Protein AF-0000000067796751 (afdb_homodimer)

Organism: Yarrowia lipolytica (strain CLIB 122 / E 150) (NCBI:txid284591)

Sequence (294 aa):
MGTHPEVADWLEKYPEPKGTAPLASKEQVRQWLLLDDNKTQILDLRKHDFQGGNIRGALCAHYTGVYSSVEDIWRLLKGAGKTRIVVHCWSSRKRAVKTAGWFYDSLVAHNEKDIEVYVLEGGIKGWVDGGKQYTDLMVEFDPSGFSMGTHPEVADWLEKYPEPKGTAPLASKEQVRQWLLLDDNKTQILDLRKHDFQGGNIRGALCAHYTGVYSSVEDIWRLLKGAGKTRIVVHCWSSRKRAVKTAGWFYDSLVAHNEKDIEVYVLEGGIKGWVDGGKQYTDLMVEFDPSGFS

Secondary structure (DSSP, 8-state):
----HHHHHHHHHSPPPSS-PPEE-HHHHHHHHHH--S-EEEEE--STT--S-EETT-B-B-GGGTGGGHHHHHHHHHHTT--EEEEE-SS-SSHHHHHHHHHHHHHHHTT--S-EEEEETTHHHHHHHT-HHHHTTEES--GGGG-/----HHHHHHHHHSPPPSS-PPEE-HHHHHHHHHH-SS-EEEEE--STT--S-EETT-B-B-GGGTGGGHHHHHHHHHHTT--EEEEE-SS-SSHHHHHHHHHHHHHHHTT--S-EEEEETTHHHHHHHT-HHHHTTEES--GGGG-

InterPro domains:
  IPR001763 Rhodanese-like domain [PF00581] (34-128)
  IPR001763 Rhodanese-like domain [PS50206] (36-136)
  IPR001763 Rhodanese-like domain [SM00450] (26-133)
  IPR036873 Rhodanese-like domain superfamily [G3DSA:3.40.250.10] (20-146)
  IPR036873 Rhodanese-like domain superfamily [SSF52821] (12-134)

Solvent-accessible surface area (backbone atoms only — not comparable to full-atom values): 15568 Å² total; per-residue (Å²): 132,79,76,54,67,70,54,54,53,50,62,66,71,47,82,80,46,90,44,79,41,50,73,32,49,58,68,56,51,48,52,58,60,70,64,69,73,63,31,68,39,40,36,32,29,43,59,97,73,62,50,36,48,46,55,62,74,38,43,43,39,26,59,90,58,38,78,90,27,40,66,60,49,55,50,41,40,44,46,38,56,29,36,35,38,36,24,21,25,59,53,30,74,53,70,15,44,47,50,24,3,44,44,40,40,52,31,57,76,66,72,47,79,72,55,45,50,23,23,33,46,41,11,50,55,40,37,50,70,65,35,65,88,42,47,71,49,34,42,74,66,35,73,75,50,75,106,132,78,77,53,67,71,54,53,54,50,62,66,72,45,81,79,45,87,44,80,40,50,75,32,50,59,68,55,52,50,52,58,60,70,64,67,74,66,32,69,39,40,37,32,30,42,59,96,73,61,49,35,48,45,56,61,75,37,43,40,38,26,58,90,58,39,76,90,27,41,67,57,48,54,50,41,39,43,46,37,57,30,35,34,37,36,24,20,25,59,54,30,75,52,70,15,44,46,52,24,2,44,45,41,39,50,31,58,76,66,70,47,80,72,53,46,48,23,22,32,48,42,10,52,54,41,37,50,72,66,35,64,88,41,46,72,48,33,42,74,67,35,73,76,50,74,106

pLDDT: mean 93.96, std 7.18, range [40.44, 98.81]

Nearest PDB structures (foldseek):
  2j6p-assembly1_B  TM=8.511E-01  e=3.752E-07  Leishmania major
  3f4a-assembly1_B  TM=7.962E-01  e=2.532E-07  Saccharomyces cerevisiae
  3fs5-assembly1_A  TM=8.008E-01  e=7.225E-07  Saccharomyces cerevisiae
  6fx7-assembly1_A  TM=4.321E-01  e=4.934E-01  Archaeoglobus fulgidus DSM 4304
  4etk-assembly3_B  TM=4.136E-01  e=1.319E+00  synthetic construct

Structure (mmCIF, N/CA/C/O backbone):
data_AF-0000000067796751-model_v1
#
loop_
_entity.id
_entity.type
_entity.pdbx_description
1 polymer YALI0A17237p
#
loop_
_atom_site.group_PDB
_atom_site.id
_atom_site.type_symbol
_atom_site.label_atom_id
_atom_site.label_alt_id
_atom_site.label_comp_id
_atom_site.label_asym_id
_atom_site.label_entity_id
_atom_site.label_seq_id
_atom_site.pdbx_PDB_ins_code
_atom_site.Cartn_x
_atom_site.Cartn_y
_atom_site.Cartn_z
_atom_site.occupancy
_atom_site.B_iso_or_equiv
_atom_site.auth_seq_id
_atom_site.auth_comp_id
_atom_site.auth_asym_id
_atom_site.auth_atom_id
_atom_site.pdbx_PDB_model_num
ATOM 1 N N . MET A 1 1 ? -4.543 -24.5 10.719 1 40.44 1 MET A N 1
ATOM 2 C CA . MET A 1 1 ? -4.168 -23.391 11.578 1 40.44 1 MET A CA 1
ATOM 3 C C . MET A 1 1 ? -5.203 -22.266 11.5 1 40.44 1 MET A C 1
ATOM 5 O O . MET A 1 1 ? -5.699 -21.953 10.414 1 40.44 1 MET A O 1
ATOM 9 N N . GLY A 1 2 ? -5.883 -21.922 12.523 1 53.16 2 GLY A N 1
ATOM 10 C CA . GLY A 1 2 ? -7.094 -21.125 12.602 1 53.16 2 GLY A CA 1
ATOM 11 C C . GLY A 1 2 ? -6.902 -19.703 12.133 1 53.16 2 GLY A C 1
ATOM 12 O O . GLY A 1 2 ? -5.77 -19.219 12.039 1 53.16 2 GLY A O 1
ATOM 13 N N . THR A 1 3 ? -7.859 -19.141 11.5 1 69.94 3 THR A N 1
ATOM 14 C CA . THR A 1 3 ? -7.891 -17.75 11.062 1 69.94 3 THR A CA 1
ATOM 15 C C . THR A 1 3 ? -7.594 -16.812 12.227 1 69.94 3 THR A C 1
ATOM 17 O O . THR A 1 3 ? -8.195 -16.922 13.297 1 69.94 3 THR A O 1
ATOM 20 N N . HIS A 1 4 ? -6.441 -16.047 12.164 1 78.44 4 HIS A N 1
ATOM 21 C CA . HIS A 1 4 ? -6.137 -15.016 13.141 1 78.44 4 HIS A CA 1
ATOM 22 C C . HIS A 1 4 ? -7.379 -14.203 13.492 1 78.44 4 HIS A C 1
ATOM 24 O O . HIS A 1 4 ? -8.172 -13.867 12.617 1 78.44 4 HIS A O 1
ATOM 30 N N . PRO A 1 5 ? -7.625 -14.023 14.758 1 80.12 5 PRO A N 1
ATOM 31 C CA . PRO A 1 5 ? -8.852 -13.336 15.18 1 80.12 5 PRO A CA 1
ATOM 32 C C . PRO A 1 5 ? -9.086 -12.031 14.422 1 80.12 5 PRO A C 1
ATOM 34 O O . PRO A 1 5 ? -10.219 -11.719 14.055 1 80.12 5 PRO A O 1
ATOM 37 N N . GLU A 1 6 ? -8.055 -11.289 14.219 1 83.44 6 GLU A N 1
ATOM 38 C CA . GLU A 1 6 ? -8.195 -10.031 13.484 1 83.44 6 GLU A CA 1
ATOM 39 C C . GLU A 1 6 ? -8.727 -10.273 12.07 1 83.44 6 GLU A C 1
ATOM 41 O O . GLU A 1 6 ? -9.484 -9.461 11.539 1 83.44 6 GLU A O 1
ATOM 46 N N . VAL A 1 7 ? -8.344 -11.359 11.516 1 87.19 7 VAL A N 1
ATOM 47 C CA . VAL A 1 7 ? -8.766 -11.672 10.156 1 87.19 7 VAL A CA 1
ATOM 48 C C . VAL A 1 7 ? -10.25 -12.055 10.148 1 87.19 7 VAL A C 1
ATOM 50 O O . VAL A 1 7 ? -11 -11.633 9.273 1 87.19 7 VAL A O 1
ATOM 53 N N . ALA A 1 8 ? -10.672 -12.852 11.141 1 88.75 8 ALA A N 1
ATOM 54 C CA . ALA A 1 8 ? -12.078 -13.242 11.25 1 88.75 8 ALA A CA 1
ATOM 55 C C . ALA A 1 8 ? -12.977 -12.016 11.391 1 88.75 8 ALA A C 1
ATOM 57 O O . ALA A 1 8 ? -14.016 -11.922 10.734 1 88.75 8 ALA A O 1
ATOM 58 N N . ASP A 1 9 ? -12.578 -11.086 12.25 1 88.88 9 ASP A N 1
ATOM 59 C CA . ASP A 1 9 ? -13.328 -9.852 12.445 1 88.88 9 ASP A CA 1
ATOM 60 C C . ASP A 1 9 ? -13.414 -9.047 11.148 1 88.88 9 ASP A C 1
ATOM 62 O O . ASP A 1 9 ? -14.469 -8.5 10.812 1 88.88 9 ASP A O 1
ATOM 66 N N . TRP A 1 10 ? -12.352 -9 10.43 1 90.56 10 TRP A N 1
ATOM 67 C CA . TRP A 1 10 ? -12.281 -8.273 9.172 1 90.56 10 TRP A CA 1
ATOM 68 C C . TRP A 1 10 ? -13.18 -8.914 8.117 1 90.56 10 TRP A C 1
ATOM 70 O O . TRP A 1 10 ? -13.891 -8.211 7.391 1 90.56 10 TRP A O 1
ATOM 80 N N . LEU A 1 11 ? -13.156 -10.219 8.031 1 91.12 11 LEU A N 1
ATOM 81 C CA . LEU A 1 11 ? -13.977 -10.953 7.078 1 91.12 11 LEU A CA 1
ATOM 82 C C . LEU A 1 11 ? -15.461 -10.688 7.32 1 91.12 11 LEU A C 1
ATOM 84 O O . LEU A 1 11 ? -16.25 -10.625 6.375 1 91.12 11 LEU A O 1
ATOM 88 N N . GLU A 1 12 ? -15.797 -10.461 8.562 1 91.94 12 GLU A N 1
ATOM 89 C CA . GLU A 1 12 ? -17.188 -10.227 8.93 1 91.94 12 GLU A CA 1
ATOM 90 C C . GLU A 1 12 ? -17.562 -8.758 8.758 1 91.94 12 GLU A C 1
ATOM 92 O O . GLU A 1 12 ? -18.703 -8.438 8.414 1 91.94 12 GLU A O 1
ATOM 97 N N . LYS A 1 13 ? -16.641 -7.898 8.969 1 91.44 13 LYS A N 1
ATOM 98 C CA . LYS A 1 13 ? -16.875 -6.461 8.953 1 91.44 13 LYS A CA 1
ATOM 99 C C . LYS A 1 13 ? -17.266 -5.98 7.555 1 91.44 13 LYS A C 1
ATOM 101 O O . LYS A 1 13 ? -18.109 -5.105 7.402 1 91.44 13 LYS A O 1
ATOM 106 N N . TYR A 1 14 ? -16.656 -6.535 6.539 1 94.88 14 TYR A N 1
ATOM 107 C CA . TYR A 1 14 ? -16.828 -6.023 5.188 1 94.88 14 TYR A CA 1
ATOM 108 C C . TYR A 1 14 ? -17.688 -6.973 4.355 1 94.88 14 TYR A C 1
ATOM 110 O O . TYR A 1 14 ? -17.656 -8.188 4.559 1 94.88 14 TYR A O 1
ATOM 118 N N . PRO A 1 15 ? -18.406 -6.453 3.434 1 95.94 15 PRO A N 1
ATOM 119 C CA . PRO A 1 15 ? -19.328 -7.277 2.643 1 95.94 15 PRO A CA 1
ATOM 120 C C . PRO A 1 15 ? -18.594 -8.25 1.721 1 95.94 15 PRO A C 1
ATOM 122 O O . PRO A 1 15 ? -17.484 -7.977 1.278 1 95.94 15 PRO A O 1
ATOM 125 N N . GLU A 1 16 ? -19.266 -9.336 1.433 1 96.81 16 GLU A N 1
ATOM 126 C CA . GLU A 1 16 ? -18.75 -10.273 0.44 1 96.81 16 GLU A CA 1
ATOM 127 C C . GLU A 1 16 ? -18.844 -9.695 -0.969 1 96.81 16 GLU A C 1
ATOM 129 O O . GLU A 1 16 ? -19.844 -9.055 -1.312 1 96.81 16 GLU A O 1
ATOM 134 N N . PRO A 1 17 ? -17.781 -9.891 -1.725 1 98.06 17 PRO A N 1
ATOM 135 C CA . PRO A 1 17 ? -17.891 -9.453 -3.117 1 98.06 17 PRO A CA 1
ATOM 136 C C . PRO A 1 17 ? -18.938 -10.242 -3.902 1 98.06 17 PRO A C 1
ATOM 138 O O . PRO A 1 17 ? -19.281 -11.359 -3.514 1 98.06 17 PRO A O 1
ATOM 141 N N . LYS A 1 18 ? -19.422 -9.547 -4.93 1 97.38 18 LYS A N 1
ATOM 142 C CA . LYS A 1 18 ? -20.391 -10.18 -5.805 1 97.38 18 LYS A CA 1
ATOM 143 C C . LYS A 1 18 ? -19.719 -11.133 -6.789 1 97.38 18 LYS A C 1
ATOM 145 O O . LYS A 1 18 ? -20.25 -12.211 -7.078 1 97.38 18 LYS A O 1
ATOM 150 N N . GLY A 1 19 ? -18.578 -10.695 -7.258 1 96.69 19 GLY A N 1
ATOM 151 C CA . GLY A 1 19 ? -17.859 -11.477 -8.25 1 96.69 19 GLY A CA 1
ATOM 152 C C . GLY A 1 19 ? -16.609 -12.133 -7.691 1 96.69 19 GLY A C 1
ATOM 153 O O . GLY A 1 19 ? -16.266 -11.93 -6.527 1 96.69 19 GLY A O 1
ATOM 154 N N . THR A 1 20 ? -16.047 -13.023 -8.578 1 96.31 20 THR A N 1
ATOM 155 C CA . THR A 1 20 ? -14.828 -13.727 -8.234 1 96.31 20 THR A CA 1
ATOM 156 C C . THR A 1 20 ? -13.734 -13.453 -9.266 1 96.31 20 THR A C 1
ATOM 158 O O . THR A 1 20 ? -14 -13.461 -10.469 1 96.31 20 THR A O 1
ATOM 161 N N . ALA A 1 21 ? -12.586 -13.141 -8.719 1 98 21 ALA A N 1
ATOM 162 C CA . ALA A 1 21 ? -11.438 -12.984 -9.609 1 98 21 ALA A CA 1
ATOM 163 C C . ALA A 1 21 ? -10.812 -14.336 -9.938 1 98 21 ALA A C 1
ATOM 165 O O . ALA A 1 21 ? -10.828 -15.258 -9.117 1 98 21 ALA A O 1
ATOM 166 N N . PRO A 1 22 ? -10.32 -14.492 -11.102 1 98.12 22 PRO A N 1
ATOM 167 C CA . PRO A 1 22 ? -9.664 -15.75 -11.453 1 98.12 22 PRO A CA 1
ATOM 168 C C . PRO A 1 22 ? -8.375 -15.984 -10.68 1 98.12 22 PRO A C 1
ATOM 170 O O . PRO A 1 22 ? -7.766 -15.031 -10.188 1 98.12 22 PRO A O 1
ATOM 173 N N . LEU A 1 23 ? -8.016 -17.25 -10.617 1 98.38 23 LEU A N 1
ATOM 174 C CA . LEU A 1 23 ? -6.73 -17.625 -10.047 1 98.38 23 LEU A CA 1
ATOM 175 C C . LEU A 1 23 ? -5.621 -17.531 -11.086 1 98.38 23 LEU A C 1
ATOM 177 O O . LEU A 1 23 ? -5.836 -17.828 -12.266 1 98.38 23 LEU A O 1
ATOM 181 N N . ALA A 1 24 ? -4.523 -17.047 -10.68 1 98.62 24 ALA A N 1
ATOM 182 C CA . ALA A 1 24 ? -3.293 -17.141 -11.453 1 98.62 24 ALA A CA 1
ATOM 183 C C . ALA A 1 24 ? -2.287 -18.062 -10.773 1 98.62 24 ALA A C 1
ATOM 185 O O . ALA A 1 24 ? -2.033 -17.938 -9.578 1 98.62 24 ALA A O 1
ATOM 186 N N . SER A 1 25 ? -1.738 -19 -11.531 1 98.56 25 SER A N 1
ATOM 187 C CA . SER A 1 25 ? -0.699 -19.875 -10.992 1 98.56 25 SER A CA 1
ATOM 188 C C . SER A 1 25 ? 0.604 -19.109 -10.773 1 98.56 25 SER A C 1
ATOM 190 O O . SER A 1 25 ? 0.81 -18.047 -11.352 1 98.56 25 SER A O 1
ATOM 192 N N . LYS A 1 26 ? 1.425 -19.703 -9.883 1 98.5 26 LYS A N 1
ATOM 193 C CA . LYS A 1 26 ? 2.729 -19.078 -9.68 1 98.5 26 LYS A CA 1
ATOM 194 C C . LYS A 1 26 ? 3.537 -19.062 -10.969 1 98.5 26 LYS A C 1
ATOM 196 O O . LYS A 1 26 ? 4.32 -18.125 -11.195 1 98.5 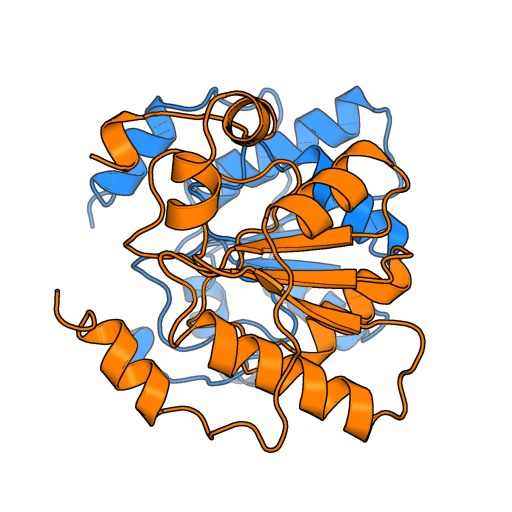26 LYS A O 1
ATOM 201 N N . GLU A 1 27 ? 3.318 -20.031 -11.883 1 98.5 27 GLU A N 1
ATOM 202 C CA . GLU A 1 27 ? 4 -20.062 -13.172 1 98.5 27 GLU A CA 1
ATOM 203 C C . GLU A 1 27 ? 3.568 -18.891 -14.047 1 98.5 27 GLU A C 1
ATOM 205 O O . GLU A 1 27 ? 4.406 -18.219 -14.656 1 98.5 27 GLU A O 1
ATOM 210 N N . GLN A 1 28 ? 2.33 -18.641 -14.062 1 98.25 28 GLN A N 1
ATOM 211 C CA . GLN A 1 28 ? 1.799 -17.531 -14.836 1 98.25 28 GLN A CA 1
ATOM 212 C C . GLN A 1 28 ? 2.326 -16.188 -14.32 1 98.25 28 GLN A C 1
ATOM 214 O O . GLN A 1 28 ? 2.799 -15.359 -15.094 1 98.25 28 GLN A O 1
ATOM 219 N N . VAL A 1 29 ? 2.271 -16 -13.016 1 98.44 29 VAL A N 1
ATOM 220 C CA . VAL A 1 29 ? 2.711 -14.75 -12.414 1 98.44 29 VAL A CA 1
ATOM 221 C C . VAL A 1 29 ? 4.211 -14.57 -12.641 1 98.44 29 VAL A C 1
ATOM 223 O O . VAL A 1 29 ? 4.664 -13.461 -12.953 1 98.44 29 VAL A O 1
ATOM 226 N N . ARG A 1 30 ? 4.965 -15.664 -12.531 1 98.19 30 ARG A N 1
ATOM 227 C CA . ARG A 1 30 ? 6.402 -15.594 -12.781 1 98.19 30 ARG A CA 1
ATOM 228 C C . ARG A 1 30 ? 6.691 -15.133 -14.203 1 98.19 30 ARG A C 1
ATOM 230 O O . ARG A 1 30 ? 7.574 -14.305 -14.422 1 98.19 30 ARG A O 1
ATOM 237 N N . GLN A 1 31 ? 6.008 -15.633 -15.141 1 97.81 31 GLN A N 1
ATOM 238 C CA . GLN A 1 31 ? 6.176 -15.234 -16.531 1 97.81 31 GLN A CA 1
ATOM 239 C C . GLN A 1 31 ? 5.891 -13.75 -16.719 1 97.81 31 GLN A C 1
ATOM 241 O O . GLN A 1 31 ? 6.617 -13.055 -17.422 1 97.81 31 GLN A O 1
ATOM 246 N N . TRP A 1 32 ? 4.82 -13.297 -16.094 1 97.56 32 TRP A N 1
ATOM 247 C CA . TRP A 1 32 ? 4.48 -11.883 -16.172 1 97.56 32 TRP A CA 1
ATOM 248 C C . TRP A 1 32 ? 5.594 -11.016 -15.609 1 97.56 32 TRP A C 1
ATOM 250 O O . TRP A 1 32 ? 5.918 -9.961 -16.172 1 97.56 32 TRP A O 1
ATOM 260 N N . LEU A 1 33 ? 6.195 -11.422 -14.508 1 96.31 33 LEU A N 1
ATOM 261 C CA . LEU A 1 33 ? 7.234 -10.648 -13.844 1 96.31 33 LEU A CA 1
ATOM 262 C C . LEU A 1 33 ? 8.516 -10.633 -14.672 1 96.31 33 LEU A C 1
ATOM 264 O O . LEU A 1 33 ? 9.234 -9.625 -14.695 1 96.31 33 LEU A O 1
ATOM 268 N N . LEU A 1 34 ? 8.781 -11.695 -15.352 1 96.25 34 LEU A N 1
ATOM 269 C CA . LEU A 1 34 ? 10.008 -11.82 -16.141 1 96.25 34 LEU A CA 1
ATOM 270 C C . LEU A 1 34 ? 9.93 -10.977 -17.406 1 96.25 34 LEU A C 1
ATOM 272 O O . LEU A 1 34 ? 10.961 -10.578 -17.953 1 96.25 34 LEU A O 1
ATOM 276 N N . LEU A 1 35 ? 8.711 -10.711 -17.891 1 93.56 35 LEU A N 1
ATOM 277 C CA . LEU A 1 35 ? 8.547 -9.836 -19.047 1 93.56 35 LEU A CA 1
ATOM 278 C C . LEU A 1 35 ? 9.07 -8.43 -18.75 1 93.56 35 LEU A C 1
ATOM 280 O O . LEU A 1 35 ? 9.477 -7.707 -19.656 1 93.56 35 LEU A O 1
ATOM 284 N N . ASP A 1 36 ? 9.062 -7.98 -17.484 1 86.94 36 ASP A N 1
ATOM 285 C CA . ASP A 1 36 ? 9.562 -6.695 -17 1 86.94 36 ASP A CA 1
ATOM 286 C C . ASP A 1 36 ? 8.984 -5.539 -17.812 1 86.94 36 ASP A C 1
ATOM 288 O O . ASP A 1 36 ? 9.719 -4.648 -18.234 1 86.94 36 ASP A O 1
ATOM 292 N N . ASP A 1 37 ? 7.668 -5.641 -18.156 1 90.56 37 ASP A N 1
ATOM 293 C CA . ASP A 1 37 ? 7.012 -4.633 -18.984 1 90.56 37 ASP A CA 1
ATOM 294 C C . ASP A 1 37 ? 6.219 -3.65 -18.125 1 90.56 37 ASP A C 1
ATOM 296 O O . ASP A 1 37 ? 5.457 -2.836 -18.656 1 90.56 37 ASP A O 1
ATOM 300 N N . ASN A 1 38 ? 6.32 -3.742 -16.797 1 90.69 38 ASN A N 1
ATOM 301 C CA . ASN A 1 38 ? 5.703 -2.857 -15.812 1 90.69 38 ASN A CA 1
ATOM 302 C C . ASN A 1 38 ? 4.18 -2.916 -15.883 1 90.69 38 ASN A C 1
ATOM 304 O O . ASN A 1 38 ? 3.5 -1.931 -15.586 1 90.69 38 ASN A O 1
ATOM 308 N N . LYS A 1 39 ? 3.58 -4.031 -16.297 1 96.38 39 LYS A N 1
ATOM 309 C CA . LYS A 1 39 ? 2.135 -4.137 -16.469 1 96.38 39 LYS A CA 1
ATOM 310 C C . LYS A 1 39 ? 1.482 -4.859 -15.29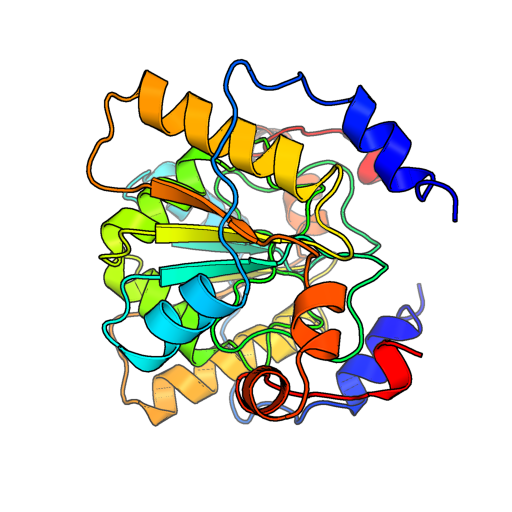7 1 96.38 39 LYS A C 1
ATOM 312 O O . LYS A 1 39 ? 0.266 -4.781 -15.117 1 96.38 39 LYS A O 1
ATOM 317 N N . THR A 1 40 ? 2.338 -5.543 -14.508 1 97.38 40 THR A N 1
ATOM 318 C CA . THR A 1 40 ? 1.803 -6.355 -13.422 1 97.38 40 THR A CA 1
ATOM 319 C C . THR A 1 40 ? 2.133 -5.734 -12.07 1 97.38 40 THR A C 1
ATOM 321 O O . THR A 1 40 ? 3.287 -5.391 -11.805 1 97.38 40 THR A O 1
ATOM 324 N N . GLN A 1 41 ? 1.146 -5.547 -11.273 1 96.81 41 GLN A N 1
ATOM 325 C CA . GLN A 1 41 ? 1.341 -5.121 -9.891 1 96.81 41 GLN A CA 1
ATOM 326 C C . GLN A 1 41 ? 0.947 -6.227 -8.914 1 96.81 41 GLN A C 1
ATOM 328 O O . GLN A 1 41 ? -0.188 -6.707 -8.938 1 96.81 41 GLN A O 1
ATOM 333 N N . ILE A 1 42 ? 1.908 -6.625 -8.141 1 97.25 42 ILE A N 1
ATOM 334 C CA . ILE A 1 42 ? 1.632 -7.543 -7.043 1 97.25 42 ILE A CA 1
ATOM 335 C C . ILE A 1 42 ? 1.133 -6.762 -5.828 1 97.25 42 ILE A C 1
ATOM 337 O O . ILE A 1 42 ? 1.728 -5.754 -5.445 1 97.25 42 ILE A O 1
ATOM 341 N N . LEU A 1 43 ? -0.011 -7.152 -5.316 1 96.81 43 LEU A N 1
ATOM 342 C CA . LEU A 1 43 ? -0.553 -6.609 -4.074 1 96.81 43 LEU A CA 1
ATOM 343 C C . LEU A 1 43 ? -0.444 -7.625 -2.943 1 96.81 43 LEU A C 1
ATOM 345 O O . LEU A 1 43 ? -1.111 -8.664 -2.967 1 96.81 43 LEU A O 1
ATOM 349 N N . ASP A 1 44 ? 0.431 -7.355 -1.989 1 96.56 44 ASP A N 1
ATOM 350 C CA . ASP A 1 44 ? 0.671 -8.188 -0.814 1 96.56 44 ASP A CA 1
ATOM 351 C C . ASP A 1 44 ? -0.182 -7.73 0.366 1 96.56 44 ASP A C 1
ATOM 353 O O . ASP A 1 44 ? 0.065 -6.672 0.944 1 96.56 44 ASP A O 1
ATOM 357 N N . LEU A 1 45 ? -1.111 -8.586 0.794 1 95.88 45 LEU A N 1
ATOM 358 C CA . LEU A 1 45 ? -2.119 -8.188 1.769 1 95.88 45 LEU A CA 1
ATOM 359 C C . LEU A 1 45 ? -1.698 -8.578 3.18 1 95.88 45 LEU A C 1
ATOM 361 O O . LEU A 1 45 ? -2.443 -8.367 4.137 1 95.88 45 LEU A O 1
ATOM 365 N N . ARG A 1 46 ? -0.555 -9.164 3.342 1 93 46 ARG A N 1
ATOM 366 C CA . ARG A 1 46 ? -0.124 -9.633 4.656 1 93 46 ARG A CA 1
ATOM 367 C C . ARG A 1 46 ? 0.061 -8.469 5.621 1 93 46 ARG A C 1
ATOM 369 O O . ARG A 1 46 ? 0.402 -7.359 5.207 1 93 46 ARG A O 1
ATOM 376 N N . LYS A 1 47 ? -0.219 -8.742 6.848 1 91.19 47 LYS A N 1
ATOM 377 C CA . LYS A 1 47 ? -0.049 -7.785 7.941 1 91.19 47 LYS A CA 1
ATOM 378 C C . LYS A 1 47 ? 0.762 -8.391 9.078 1 91.19 47 LYS A C 1
ATOM 380 O O . LYS A 1 47 ? 1.994 -8.352 9.062 1 91.19 47 LYS A O 1
ATOM 385 N N . HIS A 1 48 ? 0.154 -9.117 10.016 1 86.38 48 HIS A N 1
ATOM 386 C CA . HIS A 1 48 ? 0.846 -9.789 11.109 1 86.38 48 HIS A CA 1
ATOM 387 C C . HIS A 1 48 ? 1.736 -10.914 10.594 1 86.38 48 HIS A C 1
ATOM 389 O O . HIS A 1 48 ? 2.732 -11.266 11.234 1 86.38 48 HIS A O 1
ATOM 395 N N . ASP A 1 49 ? 1.381 -11.398 9.469 1 89.31 49 ASP A N 1
ATOM 396 C CA . ASP A 1 49 ? 2.07 -12.547 8.883 1 89.31 49 ASP A CA 1
ATOM 397 C C . ASP A 1 49 ? 3.074 -12.094 7.82 1 89.31 49 ASP A C 1
ATOM 399 O O . ASP A 1 49 ? 3.629 -12.922 7.094 1 89.31 49 ASP A O 1
ATOM 403 N N . PHE A 1 50 ? 3.312 -10.812 7.797 1 90.06 50 PHE A N 1
ATOM 404 C CA . PHE A 1 50 ? 4.336 -10.336 6.875 1 90.06 50 PHE A CA 1
ATOM 405 C C . PHE A 1 50 ? 5.73 -10.617 7.426 1 90.06 50 PHE A C 1
ATOM 407 O O . PHE A 1 50 ? 6.188 -9.945 8.344 1 90.06 50 PHE A O 1
ATOM 414 N N . GLN A 1 51 ? 6.297 -11.641 6.965 1 88.44 51 GLN A N 1
ATOM 415 C CA . GLN A 1 51 ? 7.652 -12.07 7.285 1 88.44 51 GLN A CA 1
ATOM 416 C C . GLN A 1 51 ? 8.297 -12.797 6.109 1 88.44 51 GLN A C 1
ATOM 418 O O . GLN A 1 51 ? 7.594 -13.258 5.203 1 88.44 51 GLN A O 1
ATOM 423 N N . GLY A 1 52 ? 9.57 -12.797 6.059 1 92.94 52 GLY A N 1
ATOM 424 C CA . GLY A 1 52 ? 10.289 -13.617 5.102 1 92.94 52 GLY A CA 1
ATOM 425 C C . GLY A 1 52 ? 10.492 -12.945 3.762 1 92.94 52 GLY A C 1
ATOM 426 O O . GLY A 1 52 ? 11 -13.555 2.82 1 92.94 52 GLY A O 1
ATOM 427 N N . GLY A 1 53 ? 10.031 -11.734 3.66 1 93.69 53 GLY A N 1
ATOM 428 C CA . GLY A 1 53 ? 10.219 -11.016 2.412 1 93.69 53 GLY A CA 1
ATOM 429 C C . GLY A 1 53 ? 8.969 -10.953 1.559 1 93.69 53 GLY A C 1
ATOM 430 O O . GLY A 1 53 ? 7.895 -11.375 1.994 1 93.69 53 GLY A O 1
ATOM 431 N N . ASN A 1 54 ? 9.117 -10.289 0.392 1 94.62 54 ASN A N 1
ATOM 432 C CA . ASN A 1 54 ? 7.988 -10.133 -0.521 1 94.62 54 ASN A CA 1
ATOM 433 C C . ASN A 1 54 ? 8.414 -10.32 -1.975 1 94.62 54 ASN A C 1
ATOM 435 O O . ASN A 1 54 ? 9.609 -10.281 -2.287 1 94.62 54 ASN A O 1
ATOM 439 N N . ILE A 1 55 ? 7.426 -10.594 -2.82 1 96.38 55 ILE A N 1
ATOM 440 C CA . ILE A 1 55 ? 7.684 -10.695 -4.254 1 96.38 55 ILE A CA 1
ATOM 441 C C . ILE A 1 55 ? 8.141 -9.344 -4.793 1 96.38 55 ILE A C 1
ATOM 443 O O . ILE A 1 55 ? 7.582 -8.305 -4.426 1 96.38 55 ILE A O 1
ATOM 447 N N . ARG A 1 56 ? 9.133 -9.359 -5.633 1 93.31 56 ARG A N 1
ATOM 448 C CA . ARG A 1 56 ? 9.703 -8.125 -6.164 1 93.31 56 ARG A CA 1
ATOM 449 C C . ARG A 1 56 ? 8.625 -7.242 -6.785 1 93.31 56 ARG A C 1
ATOM 451 O O . ARG A 1 56 ? 7.781 -7.727 -7.539 1 93.31 56 ARG A O 1
ATOM 458 N N . GLY A 1 57 ? 8.656 -5.98 -6.352 1 90.06 57 GLY A N 1
ATOM 459 C CA . GLY A 1 57 ? 7.719 -5.02 -6.918 1 90.06 57 GLY A CA 1
ATOM 460 C C . GLY A 1 57 ? 6.387 -4.992 -6.195 1 90.06 57 GLY A C 1
ATOM 461 O O . GLY A 1 57 ? 5.508 -4.195 -6.535 1 90.06 57 GLY A O 1
ATOM 462 N N . ALA A 1 58 ? 6.242 -5.781 -5.188 1 93.81 58 ALA A N 1
ATOM 463 C CA . ALA A 1 58 ? 4.965 -5.859 -4.48 1 93.81 58 ALA A CA 1
ATOM 464 C C . ALA A 1 58 ? 4.68 -4.57 -3.723 1 93.81 58 ALA A C 1
ATOM 466 O O . ALA A 1 58 ? 5.582 -3.973 -3.133 1 93.81 58 ALA A O 1
ATOM 467 N N . LEU A 1 59 ? 3.479 -4.145 -3.867 1 91.62 59 LEU A N 1
ATOM 468 C CA . LEU A 1 59 ? 2.928 -3.137 -2.969 1 91.62 59 LEU A CA 1
ATOM 469 C C . LEU A 1 59 ? 2.316 -3.787 -1.731 1 91.62 59 LEU A C 1
ATOM 471 O O . LEU A 1 59 ? 1.349 -4.543 -1.837 1 91.62 59 LEU A O 1
ATOM 475 N N . CYS A 1 60 ? 2.877 -3.555 -0.614 1 87.62 60 CYS A N 1
ATOM 476 C CA . CYS A 1 60 ? 2.395 -4.168 0.619 1 87.62 60 CYS A CA 1
ATOM 477 C C . CYS A 1 60 ? 1.239 -3.367 1.21 1 87.62 60 CYS A C 1
ATOM 479 O O . CYS A 1 60 ? 1.446 -2.52 2.078 1 87.62 60 CYS A O 1
ATOM 481 N N . ALA A 1 61 ? 0.105 -3.598 0.706 1 87.94 61 ALA A N 1
ATOM 482 C CA . ALA A 1 61 ? -1.122 -3.008 1.233 1 87.94 61 ALA A CA 1
ATOM 483 C C . ALA A 1 61 ? -1.854 -3.986 2.146 1 87.94 61 ALA A C 1
ATOM 485 O O . ALA A 1 61 ? -2.434 -4.969 1.676 1 87.94 61 ALA A O 1
ATOM 486 N N . HIS A 1 62 ? -1.801 -3.68 3.41 1 86.19 62 HIS A N 1
ATOM 487 C CA . HIS A 1 62 ? -2.402 -4.684 4.281 1 86.19 62 HIS A CA 1
ATOM 488 C C . HIS A 1 62 ? -3.924 -4.672 4.168 1 86.19 62 HIS A C 1
ATOM 490 O O . HIS A 1 62 ? -4.516 -3.641 3.844 1 86.19 62 HIS A O 1
ATOM 496 N N . TYR A 1 63 ? -4.52 -5.773 4.52 1 89.75 63 TYR A N 1
ATOM 497 C CA . TYR A 1 63 ? -5.914 -6.07 4.215 1 89.75 63 TYR A CA 1
ATOM 498 C C . TYR A 1 63 ? -6.848 -5.133 4.977 1 89.75 63 TYR A C 1
ATOM 500 O O . TYR A 1 63 ? -7.934 -4.809 4.496 1 89.75 63 TYR A O 1
ATOM 508 N N . THR A 1 64 ? -6.516 -4.625 6.086 1 87.81 64 THR A N 1
ATOM 509 C CA . THR A 1 64 ? -7.434 -3.916 6.973 1 87.81 64 THR A CA 1
ATOM 510 C C . THR A 1 64 ? -7.867 -2.592 6.352 1 87.81 64 THR A C 1
ATOM 512 O O . THR A 1 64 ? -8.945 -2.08 6.656 1 87.81 64 THR A O 1
ATOM 515 N N . GLY A 1 65 ? -7.125 -2.08 5.43 1 86.25 65 GLY A N 1
ATOM 516 C CA . GLY A 1 65 ? -7.457 -0.772 4.887 1 86.25 65 GLY A CA 1
ATOM 517 C C . GLY A 1 65 ? -7.789 -0.805 3.406 1 86.25 65 GLY A C 1
ATOM 518 O O . GLY A 1 65 ? -7.996 0.24 2.789 1 86.25 65 GLY A O 1
ATOM 519 N N . VAL A 1 66 ? -7.965 -1.95 2.861 1 92.5 66 VAL A N 1
ATOM 520 C CA . VAL A 1 66 ? -7.984 -2.049 1.406 1 92.5 66 VAL A CA 1
ATOM 521 C C . VAL A 1 66 ? -9.406 -1.842 0.895 1 92.5 66 VAL A C 1
ATOM 523 O O . VAL A 1 66 ? -9.609 -1.314 -0.201 1 92.5 66 VAL A O 1
ATOM 526 N N . TYR A 1 67 ? -10.438 -2.207 1.684 1 93.62 67 TYR A N 1
ATOM 527 C CA . TYR A 1 67 ? -11.805 -2.207 1.174 1 93.62 67 TYR A CA 1
ATOM 528 C C . TYR A 1 67 ? -12.195 -0.821 0.674 1 93.62 67 TYR A C 1
ATOM 530 O O . TYR A 1 67 ? -12.664 -0.673 -0.456 1 93.62 67 TYR A O 1
ATOM 538 N N . SER A 1 68 ? -11.93 0.149 1.474 1 90.69 68 SER A N 1
ATOM 539 C CA . SER A 1 68 ? -12.344 1.507 1.137 1 90.69 68 SER A CA 1
ATOM 540 C C . SER A 1 68 ? -11.414 2.125 0.096 1 90.69 68 SER A C 1
ATOM 542 O O . SER A 1 68 ? -11.695 3.203 -0.434 1 90.69 68 SER A O 1
ATOM 544 N N . SER A 1 69 ? -10.352 1.447 -0.259 1 91.81 69 SER A N 1
ATOM 545 C CA . SER A 1 69 ? -9.344 2.033 -1.139 1 91.81 69 SER A CA 1
ATOM 546 C C . SER A 1 69 ? -9.289 1.302 -2.475 1 91.81 69 SER A C 1
ATOM 548 O O . SER A 1 69 ? -8.438 1.6 -3.314 1 91.81 69 SER A O 1
ATOM 550 N N . VAL A 1 70 ? -10.164 0.411 -2.699 1 95.62 70 VAL A N 1
ATOM 551 C CA . VAL A 1 70 ? -10.141 -0.443 -3.883 1 95.62 70 VAL A CA 1
ATOM 552 C C . VAL A 1 70 ? -10.148 0.418 -5.145 1 95.62 70 VAL A C 1
ATOM 554 O O . VAL A 1 70 ? -9.289 0.26 -6.016 1 95.62 70 VAL A O 1
ATOM 557 N N . GLU A 1 71 ? -11.055 1.334 -5.188 1 94.5 71 GLU A N 1
ATOM 558 C CA . GLU A 1 71 ? -11.188 2.18 -6.371 1 94.5 71 GLU A CA 1
ATOM 559 C C . GLU A 1 71 ? -9.961 3.066 -6.559 1 94.5 71 GLU A C 1
ATOM 561 O O . GLU A 1 71 ? -9.43 3.178 -7.664 1 94.5 71 GLU A O 1
ATOM 566 N N . ASP A 1 72 ? -9.523 3.619 -5.477 1 91.38 72 ASP A N 1
ATOM 567 C CA . ASP A 1 72 ? -8.344 4.469 -5.543 1 91.38 72 ASP A CA 1
ATOM 568 C C . ASP A 1 72 ? -7.125 3.678 -6.012 1 91.38 72 ASP A C 1
ATOM 570 O O . ASP A 1 72 ? -6.332 4.168 -6.82 1 91.38 72 ASP A O 1
ATOM 574 N N . ILE A 1 73 ? -7.035 2.482 -5.582 1 94.06 73 ILE A N 1
ATOM 575 C CA . ILE A 1 73 ? -5.863 1.663 -5.875 1 94.06 73 ILE A CA 1
ATOM 576 C C . ILE A 1 73 ? -5.852 1.293 -7.355 1 94.06 73 ILE A C 1
ATOM 578 O O . ILE A 1 73 ? -4.844 1.488 -8.047 1 94.06 73 ILE A O 1
ATOM 582 N N . TRP A 1 74 ? -6.973 0.794 -7.875 1 95.94 74 TRP A N 1
ATOM 583 C CA . TRP A 1 74 ? -6.898 0.364 -9.266 1 95.94 74 TRP A CA 1
ATOM 584 C C . TRP A 1 74 ? -6.82 1.564 -10.203 1 95.94 74 TRP A C 1
ATOM 586 O O . TRP A 1 74 ? -6.199 1.49 -11.266 1 95.94 74 TRP A O 1
ATOM 596 N N . ARG A 1 75 ? -7.328 2.734 -9.828 1 94.31 75 ARG A N 1
ATOM 597 C CA . ARG A 1 75 ? -7.156 3.938 -10.641 1 94.31 75 ARG A CA 1
ATOM 598 C C . ARG A 1 75 ? -5.699 4.379 -10.656 1 94.31 75 ARG A C 1
ATOM 600 O O . ARG A 1 75 ? -5.184 4.797 -11.703 1 94.31 75 ARG A O 1
ATOM 607 N N . LEU A 1 76 ? -5.117 4.301 -9.484 1 93.38 76 LEU A N 1
ATOM 608 C CA . LEU A 1 76 ? -3.695 4.609 -9.383 1 93.38 76 LEU A CA 1
ATOM 609 C C . LEU A 1 76 ? -2.877 3.689 -10.281 1 93.38 76 LEU A C 1
ATOM 611 O O . LEU A 1 76 ? -2.023 4.152 -11.039 1 93.38 76 LEU A O 1
ATOM 615 N N . LEU A 1 77 ? -3.133 2.422 -10.227 1 95.62 77 LEU A N 1
ATOM 616 C CA . LEU A 1 77 ? -2.406 1.426 -11.008 1 95.62 77 LEU A CA 1
ATOM 617 C C . LEU A 1 77 ? -2.637 1.632 -12.5 1 95.62 77 LEU A C 1
ATOM 619 O O . LEU A 1 77 ? -1.694 1.563 -13.289 1 95.62 77 LEU A O 1
ATOM 623 N N . LYS A 1 78 ? -3.85 1.958 -12.836 1 95.25 78 LYS A N 1
ATOM 624 C CA . LYS A 1 78 ? -4.172 2.248 -14.234 1 95.25 78 LYS A CA 1
ATOM 625 C C . LYS A 1 78 ? -3.396 3.467 -14.734 1 95.25 78 LYS A C 1
ATOM 627 O O . LYS A 1 78 ? -2.832 3.441 -15.828 1 95.25 78 LYS A O 1
ATOM 632 N N . GL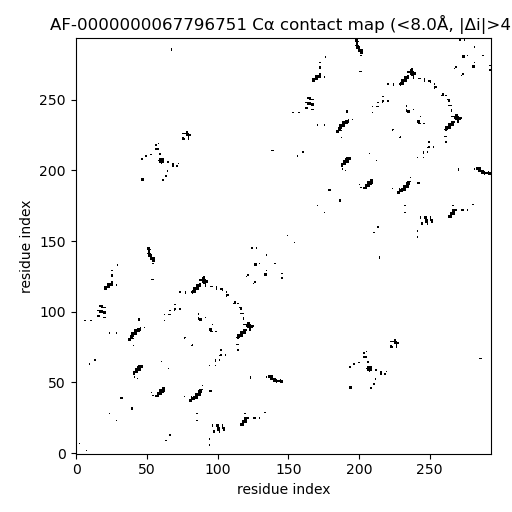Y A 1 79 ? -3.412 4.48 -13.914 1 93.38 79 GLY A N 1
ATOM 633 C CA . GLY A 1 79 ? -2.678 5.688 -14.266 1 93.38 79 GLY A CA 1
ATOM 634 C C . GLY A 1 79 ? -1.197 5.441 -14.484 1 93.38 79 GLY A C 1
ATOM 635 O O . GLY A 1 79 ? -0.551 6.156 -15.258 1 93.38 79 GLY A O 1
ATOM 636 N N . ALA A 1 80 ? -0.693 4.398 -13.852 1 94.38 80 ALA A N 1
ATOM 637 C CA . ALA A 1 80 ? 0.723 4.059 -13.961 1 94.38 80 ALA A CA 1
ATOM 638 C C . ALA A 1 80 ? 0.963 3.074 -15.109 1 94.38 80 ALA A C 1
ATOM 640 O O . ALA A 1 80 ? 2.082 2.588 -15.289 1 94.38 80 ALA A O 1
ATOM 641 N N . GLY A 1 81 ? -0.088 2.658 -15.797 1 95.12 81 GLY A N 1
ATOM 642 C CA . GLY A 1 81 ? 0.055 1.811 -16.969 1 95.12 81 GLY A CA 1
ATOM 643 C C . GLY A 1 81 ? -0.054 0.331 -16.656 1 95.12 81 GL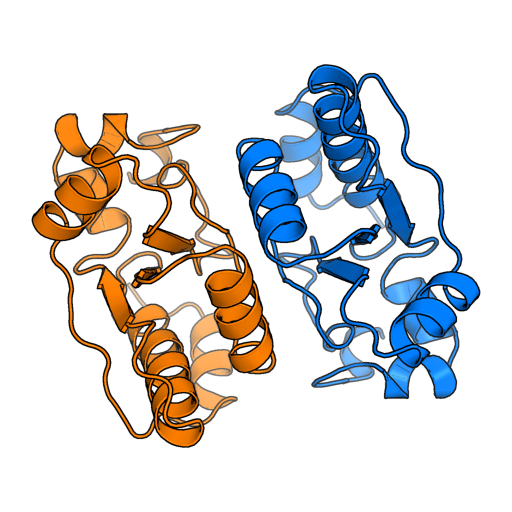Y A C 1
ATOM 644 O O . GLY A 1 81 ? 0.211 -0.515 -17.516 1 95.12 81 GLY A O 1
ATOM 645 N N . LYS A 1 82 ? -0.437 -0.007 -15.422 1 96.88 82 LYS A N 1
ATOM 646 C CA . LYS A 1 82 ? -0.63 -1.41 -15.07 1 96.88 82 LYS A CA 1
ATOM 647 C C . LYS A 1 82 ? -1.887 -1.976 -15.727 1 96.88 82 LYS A C 1
ATOM 649 O O . LYS A 1 82 ? -2.891 -1.272 -15.867 1 96.88 82 LYS A O 1
ATOM 654 N N . THR A 1 83 ? -1.805 -3.295 -16.078 1 97.69 83 THR A N 1
ATOM 655 C CA . THR A 1 83 ? -2.965 -3.936 -16.688 1 97.69 83 THR A CA 1
ATOM 656 C C . THR A 1 83 ? -3.354 -5.195 -15.914 1 97.69 83 THR A C 1
ATOM 658 O O . THR A 1 83 ? -4.402 -5.789 -16.172 1 97.69 83 THR A O 1
ATOM 661 N N . ARG A 1 84 ? -2.52 -5.629 -14.898 1 97.94 84 ARG A N 1
ATOM 662 C CA . ARG A 1 84 ? -2.775 -6.824 -14.094 1 97.94 84 ARG A CA 1
ATOM 663 C C . ARG A 1 84 ? -2.512 -6.559 -12.617 1 97.94 84 ARG A C 1
ATOM 665 O O . ARG A 1 84 ? -1.442 -6.07 -12.25 1 97.94 84 ARG A O 1
ATOM 672 N N . ILE A 1 85 ? -3.492 -6.812 -11.875 1 98.19 85 ILE A N 1
ATOM 673 C CA . ILE A 1 85 ? -3.342 -6.816 -10.422 1 98.19 85 ILE A CA 1
ATOM 674 C C . ILE A 1 85 ? -3.334 -8.258 -9.906 1 98.19 85 ILE A C 1
ATOM 676 O O . ILE A 1 85 ? -4.258 -9.023 -10.18 1 98.19 85 ILE A O 1
ATOM 680 N N . VAL A 1 86 ? -2.287 -8.633 -9.258 1 98.69 86 VAL A N 1
ATOM 681 C CA . VAL A 1 86 ? -2.209 -9.953 -8.633 1 98.69 86 VAL A CA 1
ATOM 682 C C . VAL A 1 86 ? -2.211 -9.805 -7.113 1 98.69 86 VAL A C 1
ATOM 684 O O . VAL A 1 86 ? -1.273 -9.242 -6.539 1 98.69 86 VAL A O 1
ATOM 687 N N . VAL A 1 87 ? -3.256 -10.32 -6.512 1 98.62 87 VAL A N 1
ATOM 688 C CA . VAL A 1 87 ? -3.461 -10.172 -5.074 1 98.62 87 VAL A CA 1
ATOM 689 C C . VAL A 1 87 ? -3.074 -11.461 -4.359 1 98.62 87 VAL A C 1
ATOM 691 O O . VAL A 1 87 ? -3.404 -12.562 -4.82 1 98.62 87 VAL A O 1
ATOM 694 N N . HIS A 1 88 ? -2.314 -11.242 -3.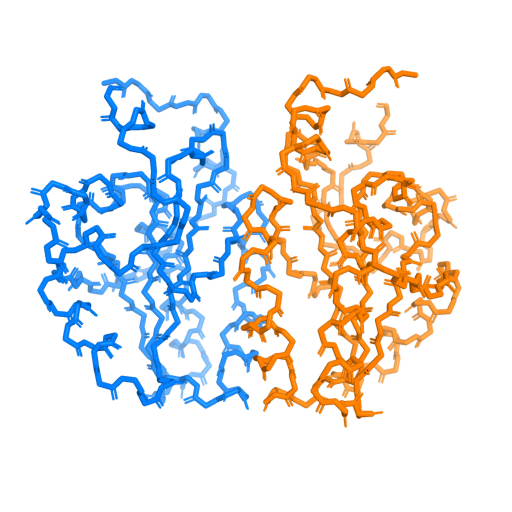258 1 98.19 88 HIS A N 1
ATOM 695 C CA . HIS A 1 88 ? -2.025 -12.438 -2.471 1 98.19 88 HIS A CA 1
ATOM 696 C C . HIS A 1 88 ? -1.877 -12.102 -0.991 1 98.19 88 HIS A C 1
ATOM 698 O O . HIS A 1 88 ? -1.815 -10.922 -0.623 1 98.19 88 HIS A O 1
ATOM 704 N N . CYS A 1 89 ? -1.933 -13.078 -0.178 1 96.62 89 CYS A N 1
ATOM 705 C CA . CYS A 1 89 ? -1.55 -13.039 1.229 1 96.62 89 CYS A CA 1
ATOM 706 C C . CYS A 1 89 ? -0.678 -14.242 1.59 1 96.62 89 CYS A C 1
ATOM 708 O O . CYS A 1 89 ? 0.319 -14.508 0.919 1 96.62 89 CYS A O 1
ATOM 710 N N . TRP A 1 90 ? -0.989 -14.867 2.697 1 94.19 90 TRP A N 1
ATOM 711 C CA . TRP A 1 90 ? -0.172 -16 3.098 1 94.19 90 TRP A CA 1
ATOM 712 C C . TRP A 1 90 ? -0.515 -17.234 2.266 1 94.19 90 TRP A C 1
ATOM 714 O O . TRP A 1 90 ? 0.342 -17.781 1.561 1 94.19 90 TRP A O 1
ATOM 724 N N . SER A 1 91 ? -1.795 -17.609 2.297 1 93.81 91 SER A N 1
ATOM 725 C CA . SER A 1 91 ? -2.242 -18.797 1.581 1 93.81 91 SER A CA 1
ATOM 726 C C . SER A 1 91 ? -3.23 -18.438 0.476 1 93.81 91 SER A C 1
ATOM 728 O O . SER A 1 91 ? -3.543 -19.266 -0.379 1 93.81 91 SER A O 1
ATOM 730 N N . SER A 1 92 ? -3.719 -17.188 0.539 1 94.38 92 SER A N 1
ATOM 731 C CA . SER A 1 92 ? -4.621 -16.625 -0.466 1 94.38 92 SER A CA 1
ATOM 732 C C . SER A 1 92 ? -5.898 -17.453 -0.576 1 94.38 92 SER A C 1
ATOM 734 O O . SER A 1 92 ? -6.395 -17.688 -1.678 1 94.38 92 SER A O 1
ATOM 736 N N . ARG A 1 93 ? -6.387 -17.828 0.545 1 91 93 ARG A N 1
ATOM 737 C CA . ARG A 1 93 ? -7.617 -18.609 0.562 1 91 93 ARG A CA 1
ATOM 738 C C . ARG A 1 93 ? -8.812 -17.734 0.941 1 91 93 ARG A C 1
ATOM 740 O O . ARG A 1 93 ? -9.945 -18.016 0.538 1 91 93 ARG A O 1
ATOM 747 N N . LYS A 1 94 ? -8.602 -16.766 1.714 1 93.19 94 LYS A N 1
ATOM 748 C CA . LYS A 1 94 ? -9.719 -15.953 2.178 1 93.19 94 LYS A CA 1
ATOM 749 C C . LYS A 1 94 ? -9.477 -14.477 1.91 1 93.19 94 LYS A C 1
ATOM 751 O O . LYS A 1 94 ? -10.195 -13.852 1.128 1 93.19 94 LYS A O 1
ATOM 756 N N . ARG A 1 95 ? -8.383 -13.883 2.488 1 95.12 95 ARG A N 1
ATOM 757 C CA . ARG A 1 95 ? -8.141 -12.453 2.371 1 95.12 95 ARG A CA 1
ATOM 758 C C . ARG A 1 95 ? -7.945 -12.047 0.913 1 95.12 95 ARG A C 1
ATOM 760 O O . ARG A 1 95 ? -8.57 -11.094 0.44 1 95.12 95 ARG A O 1
ATOM 767 N N . ALA A 1 96 ? -7.152 -12.812 0.243 1 97.75 96 ALA A N 1
ATOM 768 C CA . ALA A 1 96 ? -6.848 -12.477 -1.146 1 97.75 96 ALA A CA 1
ATOM 769 C C . ALA A 1 96 ? -8.078 -12.664 -2.035 1 97.75 96 ALA A C 1
ATOM 771 O O . ALA A 1 96 ? -8.336 -11.852 -2.92 1 97.75 96 ALA A O 1
ATOM 772 N N . VAL A 1 97 ? -8.789 -13.688 -1.807 1 97.44 97 VAL A N 1
ATOM 773 C CA . VAL A 1 97 ? -9.969 -13.977 -2.611 1 97.44 97 VAL A CA 1
ATOM 774 C C . VAL A 1 97 ? -11.016 -12.883 -2.42 1 97.44 97 VAL A C 1
ATOM 776 O O . VAL A 1 97 ? -11.547 -12.344 -3.395 1 97.44 97 VAL A O 1
ATOM 779 N N . LYS A 1 98 ? -11.273 -12.539 -1.188 1 97.69 98 LYS A N 1
ATOM 780 C CA . LYS A 1 98 ? -12.258 -11.5 -0.893 1 97.69 98 LYS A CA 1
ATOM 781 C C . LYS A 1 98 ? -11.82 -10.156 -1.462 1 97.69 98 LYS A C 1
ATOM 783 O O . LYS A 1 98 ? -12.602 -9.469 -2.121 1 97.69 98 LYS A O 1
ATOM 788 N N . THR A 1 99 ? -10.578 -9.773 -1.278 1 97.94 99 THR A N 1
ATOM 789 C CA . THR A 1 99 ? -10.055 -8.5 -1.752 1 97.94 99 THR A CA 1
ATOM 790 C C . THR A 1 99 ? -10.07 -8.438 -3.277 1 97.94 99 THR A C 1
ATOM 792 O O . THR A 1 99 ? -10.516 -7.449 -3.857 1 97.94 99 THR A O 1
ATOM 795 N N . ALA A 1 100 ? -9.602 -9.523 -3.926 1 98.5 100 ALA A N 1
ATOM 796 C CA . ALA A 1 100 ? -9.625 -9.562 -5.387 1 98.5 100 ALA A CA 1
ATOM 797 C C . ALA A 1 100 ? -11.047 -9.461 -5.914 1 98.5 100 ALA A C 1
ATOM 799 O O . ALA A 1 100 ? -11.281 -8.875 -6.977 1 98.5 100 ALA A O 1
ATOM 800 N N . GLY A 1 101 ? -11.945 -10.078 -5.168 1 98.56 101 GLY A N 1
ATOM 801 C CA . GLY A 1 101 ? -13.352 -9.945 -5.523 1 98.56 101 GLY A CA 1
ATOM 802 C C . GLY A 1 101 ? -13.836 -8.508 -5.5 1 98.56 101 GLY A C 1
ATOM 803 O O . GLY A 1 101 ? -14.594 -8.086 -6.379 1 98.56 101 GLY A O 1
ATOM 804 N N . TRP A 1 102 ? -13.445 -7.738 -4.461 1 98.19 102 TRP A N 1
ATOM 805 C CA . TRP A 1 102 ? -13.805 -6.324 -4.398 1 98.19 102 TRP A CA 1
ATOM 806 C C . TRP A 1 102 ? -13.242 -5.566 -5.594 1 98.19 102 TRP A C 1
ATOM 808 O O . TRP A 1 102 ? -13.914 -4.699 -6.16 1 98.19 102 TRP A O 1
ATOM 818 N N . PHE A 1 103 ? -12 -5.84 -5.949 1 98.38 103 PHE A N 1
ATOM 819 C CA . PHE A 1 103 ? -11.406 -5.23 -7.137 1 98.38 103 PHE A CA 1
ATOM 820 C C . PHE A 1 103 ? -12.219 -5.578 -8.383 1 98.38 103 PHE A C 1
ATOM 822 O O . PHE A 1 103 ? -12.539 -4.699 -9.188 1 98.38 103 PHE A O 1
ATOM 829 N N . TYR A 1 104 ? -12.523 -6.824 -8.523 1 98.44 104 TYR A N 1
ATOM 830 C CA . TYR A 1 104 ? -13.312 -7.285 -9.656 1 98.44 104 TYR A CA 1
ATOM 831 C C . TYR A 1 104 ? -14.633 -6.527 -9.75 1 98.44 104 TYR A C 1
ATOM 833 O O . TYR A 1 104 ? -14.977 -5.996 -10.812 1 98.44 104 TYR A O 1
ATOM 841 N N . ASP A 1 105 ? -15.344 -6.445 -8.664 1 98.44 105 ASP A N 1
ATOM 842 C CA . ASP A 1 105 ? -16.625 -5.754 -8.609 1 98.44 105 ASP A CA 1
ATOM 843 C C . ASP A 1 105 ? -16.484 -4.289 -9.008 1 98.44 105 ASP A C 1
ATOM 845 O O . ASP A 1 105 ? -17.297 -3.756 -9.758 1 98.44 105 ASP A O 1
ATOM 849 N N . SER A 1 106 ? -15.461 -3.65 -8.484 1 98.12 106 SER A N 1
ATOM 850 C CA . SER A 1 106 ? -15.242 -2.24 -8.781 1 98.12 106 SER A CA 1
ATOM 851 C C . SER A 1 106 ? -14.93 -2.031 -10.266 1 98.12 106 SER A C 1
ATOM 853 O O . SER A 1 106 ? -15.445 -1.094 -10.883 1 98.12 106 SER A O 1
ATOM 855 N N . LEU A 1 107 ? -14.133 -2.889 -10.828 1 98.19 107 LEU A N 1
ATOM 856 C CA . LEU A 1 107 ? -13.797 -2.805 -12.25 1 98.19 107 LEU A CA 1
ATOM 857 C C . LEU A 1 107 ? -15.039 -2.992 -13.109 1 98.19 107 LEU A C 1
ATOM 859 O O . LEU A 1 107 ? -15.25 -2.25 -14.07 1 98.19 107 LEU A O 1
ATOM 863 N N . VAL A 1 108 ? -15.812 -3.926 -12.727 1 97.62 108 VAL A N 1
ATOM 864 C CA . VAL A 1 108 ? -17.062 -4.184 -13.445 1 97.62 108 VAL A CA 1
ATOM 865 C C . VAL A 1 108 ? -17.984 -2.98 -13.328 1 97.62 108 VAL A C 1
ATOM 867 O O . VAL A 1 108 ? -18.547 -2.523 -14.328 1 97.62 108 VAL A O 1
ATOM 870 N N . ALA A 1 109 ? -18.141 -2.477 -12.117 1 97.75 109 ALA A N 1
ATOM 871 C CA . ALA A 1 109 ? -19.047 -1.358 -11.852 1 97.75 109 ALA A CA 1
ATOM 872 C C . ALA A 1 109 ? -18.656 -0.133 -12.672 1 97.75 109 ALA A C 1
ATOM 874 O O . ALA A 1 109 ? -19.516 0.674 -13.047 1 97.75 109 ALA A O 1
ATOM 875 N N . HIS A 1 110 ? -17.422 -0.005 -12.977 1 97.69 110 HIS A N 1
ATOM 876 C CA . HIS A 1 110 ? -16.922 1.155 -13.711 1 97.69 110 HIS A CA 1
ATOM 877 C C . HIS A 1 110 ? -16.703 0.824 -15.18 1 97.69 110 HIS A C 1
ATOM 879 O O . HIS A 1 110 ? -16.109 1.614 -15.922 1 97.69 110 HIS A O 1
ATOM 885 N N . ASN A 1 111 ? -17.062 -0.325 -15.602 1 97.5 111 ASN A N 1
ATOM 886 C CA . ASN A 1 111 ? -16.891 -0.8 -16.969 1 97.5 111 ASN A CA 1
ATOM 887 C C . ASN A 1 111 ? -15.438 -0.7 -17.422 1 97.5 111 ASN A C 1
ATOM 889 O O . ASN A 1 111 ? -15.164 -0.287 -18.562 1 97.5 111 ASN A O 1
ATOM 893 N N . GLU A 1 112 ? -14.586 -1.011 -16.406 1 96.62 112 GLU A N 1
ATOM 894 C CA . GLU A 1 112 ? -13.148 -0.977 -16.688 1 96.62 112 GLU A CA 1
ATOM 895 C C . GLU A 1 112 ? -12.672 -2.305 -17.266 1 96.62 112 GLU A C 1
ATOM 897 O O . GLU A 1 112 ? -12.75 -3.342 -16.609 1 96.62 112 GLU A O 1
ATOM 902 N N . LYS A 1 113 ? -12.078 -2.227 -18.5 1 94.38 113 LYS A N 1
ATOM 903 C CA . LYS A 1 113 ? -11.703 -3.459 -19.188 1 94.38 113 LYS A CA 1
ATOM 904 C C . LYS A 1 113 ? -10.195 -3.537 -19.406 1 94.38 113 LYS A C 1
ATOM 906 O O . LYS A 1 113 ? -9.68 -4.57 -19.828 1 94.38 113 LYS A O 1
ATOM 911 N N . ASP A 1 114 ? -9.523 -2.502 -19.062 1 95.69 114 ASP A N 1
ATOM 912 C CA . ASP A 1 114 ? -8.094 -2.432 -19.359 1 95.69 114 ASP A CA 1
ATOM 913 C C . ASP A 1 114 ? -7.273 -3.053 -18.219 1 95.69 114 ASP A C 1
ATOM 915 O O . ASP A 1 114 ? -6.07 -3.285 -18.375 1 95.69 114 ASP A O 1
ATOM 919 N N . ILE A 1 115 ? -7.887 -3.338 -17.078 1 97 115 ILE A N 1
ATOM 920 C CA . ILE A 1 115 ? -7.184 -3.912 -15.93 1 97 115 ILE A CA 1
ATOM 921 C C . ILE A 1 115 ? -7.887 -5.191 -15.484 1 97 115 ILE A C 1
ATOM 923 O O . ILE A 1 115 ? -9.117 -5.242 -15.422 1 97 115 ILE A O 1
ATOM 927 N N . GLU A 1 116 ? -7.09 -6.191 -15.25 1 97.69 116 GLU A N 1
ATOM 928 C CA . GLU A 1 116 ? -7.586 -7.461 -14.719 1 97.69 116 GLU A CA 1
ATOM 929 C C . GLU A 1 116 ? -7.016 -7.734 -13.328 1 97.69 116 GLU A C 1
ATOM 931 O O . GLU A 1 116 ? -5.91 -7.297 -13.008 1 97.69 116 GLU A O 1
ATOM 936 N N . VAL A 1 117 ? -7.805 -8.422 -12.555 1 98.69 117 VAL A N 1
ATOM 937 C CA . VAL A 1 117 ? -7.367 -8.781 -11.211 1 98.69 117 VAL A CA 1
ATOM 938 C C . VAL A 1 117 ? -7.34 -10.297 -11.055 1 98.69 117 VAL A C 1
ATOM 940 O O . VAL A 1 117 ? -8.227 -10.992 -11.547 1 98.69 117 VAL A O 1
ATOM 943 N N . TYR A 1 118 ? -6.301 -10.773 -10.422 1 98.75 118 TYR A N 1
ATOM 944 C CA . TYR A 1 118 ? -6.102 -12.203 -10.172 1 98.75 118 TYR A CA 1
ATOM 945 C C . TYR A 1 118 ? -5.75 -12.453 -8.711 1 98.75 118 TYR A C 1
ATOM 947 O O . TYR A 1 118 ? -5.23 -11.57 -8.023 1 98.75 118 TYR A O 1
ATOM 955 N N . VAL A 1 119 ? -6.043 -13.656 -8.305 1 98.81 119 VAL A N 1
ATOM 956 C CA . VAL A 1 119 ? -5.543 -14.172 -7.035 1 98.81 119 VAL A CA 1
ATOM 957 C C . VAL A 1 119 ? -4.359 -15.102 -7.285 1 98.81 119 VAL A C 1
ATOM 959 O O . VAL A 1 119 ? -4.445 -16.031 -8.094 1 98.81 119 VAL A O 1
ATOM 962 N N . LEU A 1 120 ? -3.238 -14.797 -6.641 1 98.81 120 LEU A N 1
ATOM 963 C CA . LEU A 1 120 ? -2.115 -15.727 -6.719 1 98.81 120 LEU A CA 1
ATOM 964 C C . LEU A 1 120 ? -2.445 -17.031 -6.016 1 98.81 120 LEU A C 1
ATOM 966 O O . LEU A 1 120 ? -2.559 -17.078 -4.789 1 98.81 120 LEU A O 1
ATOM 970 N N . GLU A 1 121 ? -2.5 -18.078 -6.754 1 98.06 121 GLU A N 1
ATOM 971 C CA . GLU A 1 121 ? -2.816 -19.375 -6.195 1 98.06 121 GLU A CA 1
ATOM 972 C C . GLU A 1 121 ? -1.742 -19.828 -5.211 1 98.06 121 GLU A C 1
ATOM 974 O O . GLU A 1 121 ? -0.548 -19.75 -5.504 1 98.06 121 GLU A O 1
ATOM 979 N N . GLY A 1 122 ? -2.154 -20.219 -4.012 1 97.69 122 GLY A N 1
ATOM 980 C CA . GLY A 1 122 ? -1.233 -20.734 -3.012 1 97.69 122 GLY A CA 1
ATOM 981 C C . GLY A 1 122 ? -0.556 -19.641 -2.203 1 97.69 122 GLY A C 1
ATOM 982 O O . GLY A 1 122 ? 0.175 -19.938 -1.253 1 97.69 122 GLY A O 1
ATOM 983 N N . GLY A 1 123 ? -0.764 -18.375 -2.584 1 98.06 123 GLY A N 1
ATOM 984 C CA . GLY A 1 123 ? -0.19 -17.266 -1.837 1 98.06 123 GLY A CA 1
ATOM 985 C C . GLY A 1 123 ? 1.327 -17.266 -1.854 1 98.06 123 GLY A C 1
ATOM 986 O O . GLY A 1 123 ? 1.946 -17.859 -2.736 1 98.06 123 GLY A O 1
ATOM 987 N N . ILE A 1 124 ? 1.814 -16.469 -0.936 1 97.88 124 ILE A N 1
ATOM 988 C CA . ILE A 1 124 ? 3.268 -16.359 -0.892 1 97.88 124 ILE A CA 1
ATOM 989 C C . ILE A 1 124 ? 3.881 -17.672 -0.438 1 97.88 124 ILE A C 1
ATOM 991 O O . ILE A 1 124 ? 4.992 -18.031 -0.846 1 97.88 124 ILE A O 1
ATOM 995 N N . LYS A 1 125 ? 3.193 -18.391 0.357 1 97.19 125 LYS A N 1
ATOM 996 C CA . LYS A 1 125 ? 3.674 -19.719 0.732 1 97.19 125 LYS A CA 1
ATOM 997 C C . LYS A 1 125 ? 3.85 -20.609 -0.495 1 97.19 125 LYS A C 1
ATOM 999 O O . LYS A 1 125 ? 4.887 -21.25 -0.655 1 97.19 125 LYS A O 1
ATOM 1004 N N . GLY A 1 126 ? 2.834 -20.609 -1.335 1 97.69 126 GLY A N 1
ATOM 1005 C CA . GLY A 1 126 ? 2.932 -21.344 -2.584 1 97.69 126 GLY A CA 1
ATOM 1006 C C . GLY A 1 126 ? 4.051 -20.859 -3.48 1 97.69 126 GLY A C 1
ATOM 1007 O O . GLY A 1 126 ? 4.703 -21.656 -4.16 1 97.69 126 GLY A O 1
ATOM 1008 N N . TRP A 1 127 ? 4.262 -19.578 -3.525 1 98.56 127 TRP A N 1
ATOM 1009 C CA . TRP A 1 127 ? 5.352 -18.984 -4.289 1 98.56 127 TRP A CA 1
ATOM 1010 C C . TRP A 1 127 ? 6.699 -19.531 -3.832 1 98.56 127 TRP A C 1
ATOM 1012 O O . TRP A 1 127 ? 7.484 -20.016 -4.645 1 98.56 127 TRP A O 1
ATOM 1022 N N . VAL A 1 128 ? 6.902 -19.516 -2.525 1 98 128 VAL A N 1
ATOM 1023 C CA . VAL A 1 128 ? 8.172 -19.938 -1.942 1 98 128 VAL A CA 1
ATOM 1024 C C . VAL A 1 128 ? 8.367 -21.438 -2.137 1 98 128 VAL A C 1
ATOM 1026 O O . VAL A 1 128 ? 9.477 -21.891 -2.418 1 98 128 VAL A O 1
ATOM 1029 N N . ASP A 1 129 ? 7.309 -22.172 -2.084 1 97.31 129 ASP A N 1
ATOM 1030 C CA . ASP A 1 129 ? 7.367 -23.625 -2.244 1 97.31 129 ASP A CA 1
ATOM 1031 C C . ASP A 1 129 ? 7.816 -24 -3.654 1 97.31 129 ASP A C 1
ATOM 1033 O O . ASP A 1 129 ? 8.227 -25.141 -3.896 1 97.31 129 ASP A O 1
ATOM 1037 N N . GLY A 1 130 ? 7.719 -23.094 -4.582 1 97.38 130 GLY A N 1
ATOM 1038 C CA . GLY A 1 130 ? 8.125 -23.344 -5.953 1 97.38 130 GLY A CA 1
ATOM 1039 C C . GLY A 1 130 ? 9.633 -23.453 -6.117 1 97.38 130 GLY A C 1
ATOM 1040 O O . GLY A 1 130 ? 10.109 -23.922 -7.152 1 97.38 130 GLY A O 1
ATOM 1041 N N . GLY A 1 131 ? 10.398 -22.969 -5.113 1 97.38 131 GLY A N 1
ATOM 1042 C CA . GLY A 1 131 ? 11.836 -23.141 -5.137 1 97.38 131 GLY A CA 1
ATOM 1043 C C . GLY A 1 131 ? 12.57 -21.891 -5.594 1 97.38 131 GLY A C 1
ATOM 1044 O O . GLY A 1 131 ? 11.984 -20.812 -5.652 1 97.38 131 GLY A O 1
ATOM 1045 N N . LYS A 1 132 ? 13.789 -22.047 -5.98 1 97.69 132 LYS A N 1
ATOM 1046 C CA . LYS A 1 132 ? 14.727 -20.953 -6.223 1 97.69 132 LYS A CA 1
ATOM 1047 C C . LY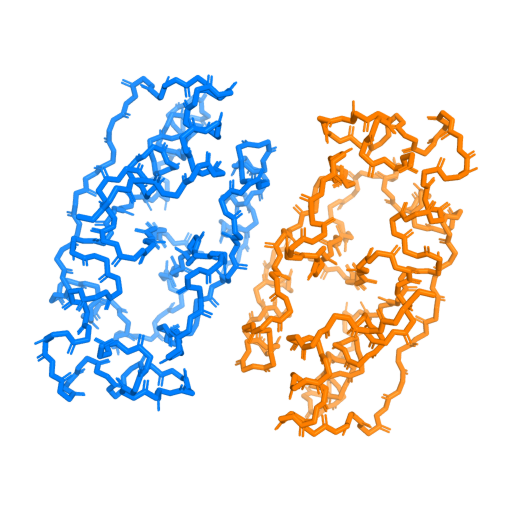S A 1 132 ? 14.266 -20.078 -7.391 1 97.69 132 LYS A C 1
ATOM 1049 O O . LYS A 1 132 ? 14.438 -18.859 -7.363 1 97.69 132 LYS A O 1
ATOM 1054 N N . GLN A 1 133 ? 13.695 -20.688 -8.391 1 97.81 133 GLN A N 1
ATOM 1055 C CA . GLN A 1 133 ? 13.258 -19.922 -9.547 1 97.81 133 GLN A CA 1
ATOM 1056 C C . GLN A 1 133 ? 12.188 -18.906 -9.156 1 97.81 133 GLN A C 1
ATOM 1058 O O . GLN A 1 133 ? 12.008 -17.891 -9.836 1 97.81 133 GLN A O 1
ATOM 1063 N N . TYR A 1 134 ? 11.555 -19.125 -8 1 98.38 134 TYR A N 1
ATOM 1064 C CA . TYR A 1 134 ? 10.547 -18.188 -7.504 1 98.38 134 TYR A CA 1
ATOM 1065 C C . TYR A 1 134 ? 11.133 -17.281 -6.434 1 98.38 134 TYR A C 1
ATOM 1067 O O . TYR A 1 134 ? 10.922 -16.062 -6.469 1 98.38 134 TYR A O 1
ATOM 1075 N N . THR A 1 135 ? 11.945 -17.875 -5.523 1 98.06 135 THR A N 1
ATOM 1076 C CA . THR A 1 135 ? 12.492 -17.078 -4.426 1 98.06 135 THR A CA 1
ATOM 1077 C C . THR A 1 135 ? 13.523 -16.078 -4.941 1 98.06 135 THR A C 1
ATOM 1079 O O . THR A 1 135 ? 13.773 -15.047 -4.309 1 98.06 135 THR A O 1
ATOM 1082 N N . ASP A 1 136 ? 14.078 -16.328 -6.152 1 97.62 136 ASP A N 1
ATOM 1083 C CA . ASP A 1 136 ? 15 -15.391 -6.785 1 97.62 136 ASP A CA 1
ATOM 1084 C C . ASP A 1 136 ? 14.281 -14.117 -7.207 1 97.62 136 ASP A C 1
ATOM 1086 O O . ASP A 1 136 ? 14.922 -13.102 -7.492 1 97.62 136 ASP A O 1
ATOM 1090 N N . LEU A 1 137 ? 12.938 -14.141 -7.27 1 97.31 137 LEU A N 1
ATOM 1091 C CA . LEU A 1 137 ? 12.133 -12.984 -7.641 1 97.31 137 LEU A CA 1
ATOM 1092 C C . LEU A 1 137 ? 11.547 -12.305 -6.406 1 97.31 137 LEU A C 1
ATOM 1094 O O . LEU A 1 137 ? 10.562 -11.57 -6.508 1 97.31 137 LEU A O 1
ATOM 1098 N N . MET A 1 138 ? 12.164 -12.609 -5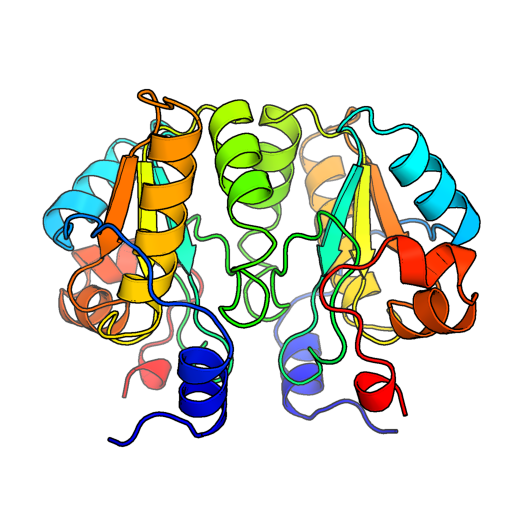.305 1 96.81 138 MET A N 1
ATOM 1099 C CA . MET A 1 138 ? 11.75 -11.977 -4.062 1 96.81 138 MET A CA 1
ATOM 1100 C C . MET A 1 138 ? 12.812 -11 -3.564 1 96.81 138 MET A C 1
ATOM 1102 O O . MET A 1 138 ? 13.977 -11.102 -3.951 1 96.81 138 MET A O 1
ATOM 1106 N N . VAL A 1 139 ? 12.406 -10.047 -2.791 1 94.5 139 VAL A N 1
ATOM 1107 C CA . VAL A 1 139 ? 13.305 -9.117 -2.123 1 94.5 139 VAL A CA 1
ATOM 1108 C C . VAL A 1 139 ? 13.297 -9.375 -0.619 1 94.5 139 VAL A C 1
ATOM 1110 O O . VAL A 1 139 ? 12.25 -9.672 -0.039 1 94.5 139 VAL A O 1
ATOM 1113 N N . GLU A 1 140 ? 14.523 -9.352 -0.028 1 93.31 140 GLU A N 1
ATOM 1114 C CA . GLU A 1 140 ? 14.711 -9.586 1.401 1 93.31 140 GLU A CA 1
ATOM 1115 C C . GLU A 1 140 ? 14.234 -10.984 1.793 1 93.31 140 GLU A C 1
ATOM 1117 O O . GLU A 1 140 ? 13.625 -11.164 2.848 1 93.31 140 GLU A O 1
ATOM 1122 N N . PHE A 1 141 ? 14.516 -11.953 0.898 1 96 141 PHE A N 1
ATOM 1123 C CA . PHE A 1 141 ? 14.055 -13.312 1.146 1 96 141 PHE A CA 1
ATOM 1124 C C . PHE A 1 141 ? 14.805 -13.93 2.32 1 96 141 PHE A C 1
ATOM 1126 O O . PHE A 1 141 ? 16.031 -13.961 2.336 1 96 141 PHE A O 1
ATOM 1133 N N . ASP A 1 142 ? 14.039 -14.32 3.291 1 94.94 142 ASP A N 1
ATOM 1134 C CA . ASP A 1 142 ? 14.508 -15.047 4.465 1 94.94 142 ASP A CA 1
ATOM 1135 C C . ASP A 1 142 ? 13.695 -16.328 4.68 1 94.94 142 ASP A C 1
ATOM 1137 O O . ASP A 1 142 ? 12.562 -16.281 5.156 1 94.94 142 ASP A O 1
ATOM 1141 N N . PRO A 1 143 ? 14.273 -17.453 4.32 1 94.31 143 PRO A N 1
ATOM 1142 C CA . PRO A 1 143 ? 13.531 -18.703 4.391 1 94.31 143 PRO A CA 1
ATOM 1143 C C . PRO A 1 143 ? 12.992 -19 5.789 1 94.31 143 PRO A C 1
ATOM 1145 O O . PRO A 1 143 ? 12 -19.719 5.934 1 94.31 143 PRO A O 1
ATOM 1148 N N . SER A 1 144 ? 13.516 -18.469 6.828 1 93.12 144 SER A N 1
ATOM 1149 C CA . SER A 1 144 ? 13.078 -18.719 8.195 1 93.12 144 SER A CA 1
ATOM 1150 C C . SER A 1 144 ? 11.68 -18.172 8.445 1 93.12 144 SER A C 1
ATOM 1152 O O . SER A 1 144 ? 11 -18.578 9.391 1 93.12 144 SER A O 1
ATOM 1154 N N . GLY A 1 145 ? 11.312 -17.234 7.574 1 91.69 145 GLY A N 1
ATOM 1155 C CA . GLY A 1 145 ? 9.977 -16.688 7.699 1 91.69 145 GLY A CA 1
ATOM 1156 C C . GLY A 1 145 ? 8.891 -17.609 7.191 1 91.69 145 GLY A C 1
ATOM 1157 O O . GLY A 1 145 ? 7.703 -17.344 7.367 1 91.69 145 GLY A O 1
ATOM 1158 N N . PHE A 1 146 ? 9.305 -18.688 6.59 1 91.06 146 PHE A N 1
ATOM 1159 C CA . PHE A 1 146 ? 8.336 -19.609 5.992 1 91.06 146 PHE A CA 1
ATOM 1160 C C . PHE A 1 146 ? 8.406 -20.969 6.656 1 91.06 146 PHE A C 1
ATOM 1162 O O . PHE A 1 146 ? 7.785 -21.922 6.184 1 91.06 146 PHE A O 1
ATOM 1169 N N . SER A 1 147 ? 9.242 -21.094 7.648 1 79.38 147 SER A N 1
ATOM 1170 C CA . SER A 1 147 ? 9.383 -22.344 8.383 1 79.38 147 SER A CA 1
ATOM 1171 C C . SER A 1 147 ? 8.328 -22.469 9.469 1 79.38 147 SER A C 1
ATOM 1173 O O . SER A 1 147 ? 7.824 -21.469 9.977 1 79.38 147 SER A O 1
ATOM 1175 N N . MET B 1 1 ? 5.141 6.25 25.688 1 40.94 1 MET B N 1
ATOM 1176 C CA . MET B 1 1 ? 4.727 4.902 25.312 1 40.94 1 MET B CA 1
ATOM 1177 C C . MET B 1 1 ? 5.758 4.258 24.391 1 40.94 1 MET B C 1
ATOM 1179 O O . MET B 1 1 ? 6.277 4.91 23.484 1 40.94 1 MET B O 1
ATOM 1183 N N . GLY B 1 2 ? 6.43 3.223 24.75 1 53.69 2 GLY B N 1
ATOM 1184 C CA . GLY B 1 2 ? 7.641 2.648 24.188 1 53.69 2 GLY B CA 1
ATOM 1185 C C . GLY B 1 2 ? 7.449 2.141 22.766 1 53.69 2 GLY B C 1
ATOM 1186 O O . GLY B 1 2 ? 6.32 1.934 22.328 1 53.69 2 GLY B O 1
ATOM 1187 N N . THR B 1 3 ? 8.422 2.285 21.953 1 70.56 3 THR B N 1
ATOM 1188 C CA . THR B 1 3 ? 8.453 1.771 20.594 1 70.56 3 THR B CA 1
ATOM 1189 C C . THR B 1 3 ? 8.156 0.274 20.562 1 70.56 3 THR B C 1
ATOM 1191 O O . THR B 1 3 ? 8.758 -0.496 21.312 1 70.56 3 THR B O 1
ATOM 1194 N N . HIS B 1 4 ? 7.027 -0.143 19.922 1 78.81 4 HIS B N 1
ATOM 1195 C CA . HIS B 1 4 ? 6.723 -1.555 19.719 1 78.81 4 HIS B CA 1
ATOM 1196 C C . HIS B 1 4 ? 7.965 -2.332 19.297 1 78.81 4 HIS B C 1
ATOM 1198 O O . HIS B 1 4 ? 8.758 -1.848 18.484 1 78.81 4 HIS B O 1
ATOM 1204 N N . PRO B 1 5 ? 8.211 -3.447 19.938 1 80.56 5 PRO B N 1
ATOM 1205 C CA . PRO B 1 5 ? 9.43 -4.203 19.641 1 80.56 5 PRO B CA 1
ATOM 1206 C C . PRO B 1 5 ? 9.656 -4.41 18.141 1 80.56 5 PRO B C 1
ATOM 1208 O O . PRO B 1 5 ? 10.797 -4.316 17.672 1 80.56 5 PRO B O 1
ATOM 1211 N N . GLU B 1 6 ? 8.633 -4.707 17.422 1 83.56 6 GLU B N 1
ATOM 1212 C CA . GLU B 1 6 ? 8.766 -4.902 15.984 1 83.56 6 GLU B CA 1
ATOM 1213 C C . GLU B 1 6 ? 9.297 -3.645 15.305 1 83.56 6 GLU B C 1
ATOM 1215 O O . GLU B 1 6 ? 10.047 -3.727 14.336 1 83.56 6 GLU B O 1
ATOM 1220 N N . VAL B 1 7 ? 8.906 -2.535 15.812 1 87.25 7 VAL B N 1
ATOM 1221 C CA . VAL B 1 7 ? 9.336 -1.271 15.227 1 87.25 7 VAL B CA 1
ATOM 1222 C C . VAL B 1 7 ? 10.812 -1.034 15.523 1 87.25 7 VAL B C 1
ATOM 1224 O O . VAL B 1 7 ? 11.57 -0.603 14.648 1 87.25 7 VAL B O 1
ATOM 1227 N N . ALA B 1 8 ? 11.25 -1.328 16.766 1 88.81 8 ALA B N 1
ATOM 1228 C CA . ALA B 1 8 ? 12.656 -1.175 17.141 1 88.81 8 ALA B CA 1
ATOM 1229 C C . ALA B 1 8 ? 13.547 -2.043 16.266 1 88.81 8 ALA B C 1
ATOM 1231 O O . ALA B 1 8 ? 14.586 -1.584 15.781 1 88.81 8 ALA B O 1
ATOM 1232 N N . ASP B 1 9 ? 13.148 -3.287 16.047 1 88.69 9 ASP B N 1
ATOM 1233 C CA . ASP B 1 9 ? 13.898 -4.203 15.188 1 88.69 9 ASP B CA 1
ATOM 1234 C C . ASP B 1 9 ? 13.977 -3.674 13.758 1 88.69 9 ASP B C 1
ATOM 1236 O O . ASP B 1 9 ? 15.031 -3.754 13.125 1 88.69 9 ASP B O 1
ATOM 1240 N N . TRP B 1 10 ? 12.914 -3.146 13.281 1 90.5 10 TRP B N 1
ATOM 1241 C CA . TRP B 1 10 ? 12.844 -2.604 11.93 1 90.5 10 TRP B CA 1
ATOM 1242 C C . TRP B 1 10 ? 13.742 -1.382 11.789 1 90.5 10 TRP B C 1
ATOM 1244 O O . TRP B 1 10 ? 14.453 -1.238 10.789 1 90.5 10 TRP B O 1
ATOM 1254 N N . LEU B 1 11 ? 13.727 -0.51 12.766 1 90.94 11 LEU B N 1
ATOM 1255 C CA . LEU B 1 11 ? 14.547 0.693 12.758 1 90.94 11 LEU B CA 1
ATOM 1256 C C . LEU B 1 11 ? 16.031 0.334 12.695 1 90.94 11 LEU B C 1
ATOM 1258 O O . LEU B 1 11 ? 16.812 1.038 12.062 1 90.94 11 LEU B O 1
ATOM 1262 N N . GLU B 1 12 ? 16.359 -0.771 13.281 1 91.81 12 GLU B N 1
ATOM 1263 C CA . GLU B 1 12 ? 17.75 -1.209 13.32 1 91.81 12 GLU B CA 1
ATOM 1264 C C . GLU B 1 12 ? 18.125 -1.979 12.055 1 91.81 12 GLU B C 1
ATOM 1266 O O . GLU B 1 12 ? 19.266 -1.904 11.586 1 91.81 12 GLU B O 1
ATOM 1271 N N . LYS B 1 13 ? 17.203 -2.654 11.508 1 91.31 13 LYS B N 1
ATOM 1272 C CA . LYS B 1 13 ? 17.438 -3.525 10.359 1 91.31 13 LYS B CA 1
ATOM 1273 C C . LYS B 1 13 ? 17.812 -2.715 9.125 1 91.31 13 LYS B C 1
ATOM 1275 O O . LYS B 1 13 ? 18.672 -3.133 8.336 1 91.31 13 LYS B O 1
ATOM 1280 N N . TYR B 1 14 ? 17.203 -1.581 8.945 1 94.81 14 TYR B N 1
ATOM 1281 C CA . TYR B 1 14 ? 17.391 -0.826 7.711 1 94.81 14 TYR B CA 1
ATOM 1282 C C . TYR B 1 14 ? 18.25 0.413 7.949 1 94.81 14 TYR B C 1
ATOM 1284 O O . TYR B 1 14 ? 18.219 0.996 9.039 1 94.81 14 TYR B O 1
ATOM 1292 N N . PRO B 1 15 ? 18.953 0.834 6.969 1 95.94 15 PRO B N 1
ATOM 1293 C CA . PRO B 1 15 ? 19.875 1.961 7.133 1 95.94 15 PRO B CA 1
ATOM 1294 C C . PRO B 1 15 ? 19.156 3.291 7.336 1 95.94 15 PRO B C 1
ATOM 1296 O O . PRO B 1 15 ? 18.031 3.469 6.848 1 95.94 15 PRO B O 1
ATOM 1299 N N . GLU B 1 16 ? 19.828 4.164 8.016 1 96.81 16 GLU B N 1
ATOM 1300 C CA . GLU B 1 16 ? 19.312 5.527 8.148 1 96.81 16 GLU B CA 1
ATOM 1301 C C . GLU B 1 16 ? 19.406 6.281 6.82 1 96.81 16 GLU B C 1
ATOM 1303 O O . GLU B 1 16 ? 20.406 6.152 6.102 1 96.81 16 GLU B O 1
ATOM 1308 N N . PRO B 1 17 ? 18.344 7 6.508 1 98.06 17 PRO B N 1
ATOM 1309 C CA . PRO B 1 17 ? 18.453 7.828 5.305 1 98.06 17 PRO B CA 1
ATOM 1310 C C . PRO B 1 17 ? 19.5 8.938 5.449 1 98.06 17 PRO B C 1
ATOM 1312 O O . PRO B 1 17 ? 19.844 9.312 6.57 1 98.06 17 PRO B O 1
ATOM 1315 N N . LYS B 1 18 ? 19.984 9.336 4.27 1 97.44 18 LYS B N 1
ATOM 1316 C CA . LYS B 1 18 ? 20.953 10.422 4.234 1 97.44 18 LYS B CA 1
ATOM 1317 C C . LYS B 1 18 ? 20.281 11.781 4.379 1 97.44 18 LYS B C 1
ATOM 1319 O O . LYS B 1 18 ? 20.812 12.672 5.051 1 97.44 18 LYS B O 1
ATOM 1324 N N . GLY B 1 19 ? 19.141 11.875 3.742 1 96.75 19 GLY B N 1
ATOM 1325 C CA . GLY B 1 19 ? 18.422 13.133 3.754 1 96.75 19 GLY B CA 1
ATOM 1326 C C . GLY B 1 19 ? 17.172 13.102 4.613 1 96.75 19 GLY B C 1
ATOM 1327 O O . GLY B 1 19 ? 16.828 12.055 5.172 1 96.75 19 GLY B O 1
ATOM 1328 N N . THR B 1 20 ? 16.609 14.328 4.773 1 96.44 20 THR B N 1
ATOM 1329 C CA . THR B 1 20 ? 15.383 14.492 5.543 1 96.44 20 THR B CA 1
ATOM 1330 C C . THR B 1 20 ? 14.297 15.141 4.688 1 96.44 20 THR B C 1
ATOM 1332 O O . THR B 1 20 ? 14.562 16.094 3.953 1 96.44 20 THR B O 1
ATOM 1335 N N . ALA B 1 21 ? 13.156 14.523 4.781 1 98.06 21 ALA B N 1
ATOM 1336 C CA . ALA B 1 21 ? 12.008 15.125 4.113 1 98.06 21 ALA B CA 1
ATOM 1337 C C . ALA B 1 21 ? 11.383 16.219 4.977 1 98.06 21 ALA B C 1
ATOM 1339 O O . ALA B 1 21 ? 11.398 16.141 6.207 1 98.06 21 ALA B O 1
ATOM 1340 N N . PRO B 1 22 ? 10.898 17.234 4.363 1 98.12 22 PRO B N 1
ATOM 1341 C CA . PRO B 1 22 ? 10.25 18.281 5.145 1 98.12 22 PRO B CA 1
ATOM 1342 C C . PRO B 1 22 ? 8.953 17.828 5.805 1 98.12 22 PRO B C 1
ATOM 1344 O O . PRO B 1 22 ? 8.344 16.844 5.359 1 98.12 22 PRO B O 1
ATOM 1347 N N . LEU B 1 23 ? 8.602 18.547 6.848 1 98.38 23 LEU B N 1
ATOM 1348 C CA . LEU B 1 23 ? 7.312 18.344 7.5 1 98.38 23 LEU B CA 1
ATOM 1349 C C . LEU B 1 23 ? 6.207 19.094 6.777 1 98.38 23 LEU B C 1
ATOM 1351 O O . LEU B 1 23 ? 6.422 20.203 6.289 1 98.38 23 LEU B O 1
ATOM 1355 N N . ALA B 1 24 ? 5.113 18.469 6.656 1 98.62 24 ALA B N 1
ATOM 1356 C CA . ALA B 1 24 ? 3.881 19.156 6.254 1 98.62 24 ALA B CA 1
ATOM 1357 C C . ALA B 1 24 ? 2.875 19.188 7.402 1 98.62 24 ALA B C 1
ATOM 1359 O O . ALA B 1 24 ? 2.621 18.156 8.039 1 98.62 24 ALA B O 1
ATOM 1360 N N . SER B 1 25 ? 2.322 20.344 7.684 1 98.56 25 SER B N 1
ATOM 1361 C CA . SER B 1 25 ? 1.285 20.469 8.703 1 98.56 25 SER B CA 1
ATOM 1362 C C . SER B 1 25 ? -0.019 19.828 8.242 1 98.56 25 SER B C 1
ATOM 1364 O O . SER B 1 25 ? -0.227 19.625 7.043 1 98.56 25 SER B O 1
ATOM 1366 N N . LYS B 1 26 ? -0.843 19.5 9.25 1 98.5 26 LYS B N 1
ATOM 1367 C CA . LYS B 1 26 ? -2.148 18.953 8.883 1 98.5 26 LYS B CA 1
ATOM 1368 C C . LYS B 1 26 ? -2.955 19.953 8.062 1 98.5 26 LYS B C 1
ATOM 1370 O O . LYS B 1 26 ? -3.736 19.562 7.195 1 98.5 26 LYS B O 1
ATOM 1375 N N . GLU B 1 27 ? -2.727 21.266 8.289 1 98.5 27 GLU B N 1
ATOM 1376 C CA . GLU B 1 27 ? -3.408 22.297 7.512 1 98.5 27 GLU B CA 1
ATOM 1377 C C . GLU B 1 27 ? -2.977 22.266 6.047 1 98.5 27 GLU B C 1
ATOM 1379 O O . GLU B 1 27 ? -3.814 22.344 5.148 1 98.5 27 GLU B O 1
ATOM 1384 N N . GLN B 1 28 ? -1.731 22.125 5.832 1 98.25 28 GLN B N 1
ATOM 1385 C CA . GLN B 1 28 ? -1.205 22.047 4.473 1 98.25 28 GLN B CA 1
ATOM 1386 C C . GLN B 1 28 ? -1.741 20.812 3.744 1 98.25 28 GLN B C 1
ATOM 1388 O O . GLN B 1 28 ? -2.215 20.922 2.609 1 98.25 28 GLN B O 1
ATOM 1393 N N . VAL B 1 29 ? -1.692 19.688 4.402 1 98.38 29 VAL B N 1
ATOM 1394 C CA . VAL B 1 29 ? -2.135 18.438 3.787 1 98.38 29 VAL B CA 1
ATOM 1395 C C . VAL B 1 29 ? -3.635 18.5 3.5 1 98.38 29 VAL B C 1
ATOM 1397 O O . VAL B 1 29 ? -4.09 18.078 2.438 1 98.38 29 VAL B O 1
ATOM 1400 N N . ARG B 1 30 ? -4.391 19.094 4.441 1 98.19 30 ARG B N 1
ATOM 1401 C CA . ARG B 1 30 ? -5.828 19.25 4.238 1 98.19 30 ARG B CA 1
ATOM 1402 C C . ARG B 1 30 ? -6.117 20.094 2.998 1 98.19 30 ARG B C 1
ATOM 1404 O O . ARG B 1 30 ? -7.004 19.75 2.209 1 98.19 30 ARG B O 1
ATOM 1411 N N . GLN B 1 31 ? -5.422 21.141 2.814 1 97.81 31 GLN B N 1
ATOM 1412 C CA . GLN B 1 31 ? -5.59 21.984 1.643 1 97.81 31 GLN B CA 1
ATOM 1413 C C . GLN B 1 31 ? -5.309 21.219 0.357 1 97.81 31 GLN B C 1
ATOM 1415 O O . GLN B 1 31 ? -6.039 21.344 -0.626 1 97.81 31 GLN B O 1
ATOM 1420 N N . TRP B 1 32 ? -4.246 20.453 0.386 1 97.5 32 TRP B N 1
ATOM 1421 C CA . TRP B 1 32 ? -3.906 19.641 -0.786 1 97.5 32 TRP B CA 1
ATOM 1422 C C . TRP B 1 32 ? -5.023 18.672 -1.118 1 97.5 32 TRP B C 1
ATOM 1424 O O . TRP B 1 32 ? -5.348 18.453 -2.289 1 97.5 32 TRP B O 1
ATOM 1434 N N . LEU B 1 33 ? -5.633 18.047 -0.116 1 96.31 33 LEU B N 1
ATOM 1435 C CA . LEU B 1 33 ? -6.676 17.047 -0.316 1 96.31 33 LEU B CA 1
ATOM 1436 C C . LEU B 1 33 ? -7.957 17.688 -0.83 1 96.31 33 LEU B C 1
ATOM 1438 O O . LEU B 1 33 ? -8.672 17.094 -1.637 1 96.31 33 LEU B O 1
ATOM 1442 N N . LEU B 1 34 ? -8.219 18.891 -0.411 1 96.19 34 LEU B N 1
ATOM 1443 C CA . LEU B 1 34 ? -9.445 19.578 -0.794 1 96.19 34 LEU B CA 1
ATOM 1444 C C . LEU B 1 34 ? -9.367 20.062 -2.24 1 96.19 34 LEU B C 1
ATOM 1446 O O . LEU B 1 34 ? -10.391 20.25 -2.893 1 96.19 34 LEU B O 1
ATOM 1450 N N . LEU B 1 35 ? -8.148 20.297 -2.752 1 93.5 35 LEU B N 1
ATOM 1451 C CA . LEU B 1 35 ? -7.98 20.656 -4.156 1 93.5 35 LEU B CA 1
ATOM 1452 C C . LEU B 1 35 ? -8.5 19.562 -5.07 1 93.5 35 LEU B C 1
ATOM 1454 O O . LEU B 1 35 ? -8.914 19.828 -6.199 1 93.5 35 LEU B O 1
ATOM 1458 N N . ASP B 1 36 ? -8.492 18.281 -4.656 1 86.81 36 ASP B N 1
ATOM 1459 C CA . ASP B 1 36 ? -8.992 17.109 -5.367 1 86.81 36 ASP B CA 1
ATOM 1460 C C . ASP B 1 36 ? -8.414 17.031 -6.781 1 86.81 36 ASP B C 1
ATOM 1462 O O . ASP B 1 36 ? -9.156 16.812 -7.742 1 86.81 36 ASP B O 1
ATOM 1466 N N . ASP B 1 37 ? -7.109 17.375 -6.922 1 90.44 37 ASP B N 1
ATOM 1467 C CA . ASP B 1 37 ? -6.453 17.406 -8.227 1 90.44 37 ASP B CA 1
ATOM 1468 C C . ASP B 1 37 ? -5.664 16.109 -8.477 1 90.44 37 ASP B C 1
ATOM 1470 O O . ASP B 1 37 ? -4.898 16.031 -9.438 1 90.44 37 ASP B O 1
ATOM 1474 N N . ASN B 1 38 ? -5.758 15.133 -7.586 1 90.69 38 ASN B N 1
ATOM 1475 C CA . ASN B 1 38 ? -5.141 13.812 -7.68 1 90.69 38 ASN B CA 1
ATOM 1476 C C . ASN B 1 38 ? -3.617 13.906 -7.684 1 90.69 38 ASN B C 1
ATOM 1478 O O . ASN B 1 38 ? -2.943 13.07 -8.289 1 90.69 38 ASN B O 1
ATOM 1482 N N . LYS B 1 39 ? -3.021 14.922 -7.027 1 96.44 39 LYS B N 1
ATOM 1483 C CA . LYS B 1 39 ? -1.577 15.125 -7.059 1 96.44 39 LYS B CA 1
ATOM 1484 C C . LYS B 1 39 ? -0.923 14.641 -5.77 1 96.44 39 LYS B C 1
ATOM 1486 O O . LYS B 1 39 ? 0.293 14.445 -5.719 1 96.44 39 LYS B O 1
ATOM 1491 N N . THR B 1 40 ? -1.774 14.438 -4.742 1 97.38 40 THR B N 1
ATOM 1492 C CA . THR B 1 40 ? -1.237 14.078 -3.436 1 97.38 40 THR B CA 1
ATOM 1493 C C . THR B 1 40 ? -1.571 12.625 -3.096 1 97.38 40 THR B C 1
ATOM 1495 O O . THR B 1 40 ? -2.727 12.211 -3.205 1 97.38 40 THR B O 1
ATOM 1498 N N . GLN B 1 41 ? -0.58 11.891 -2.764 1 96.81 41 GLN B N 1
ATOM 1499 C CA . GLN B 1 41 ? -0.776 10.539 -2.252 1 96.81 41 GLN B CA 1
ATOM 1500 C C . GLN B 1 41 ? -0.378 10.438 -0.783 1 96.81 41 GLN B C 1
ATOM 1502 O O . GLN B 1 41 ? 0.758 10.75 -0.42 1 96.81 41 GLN B O 1
ATOM 1507 N N . ILE B 1 42 ? -1.341 10.062 0.011 1 97.25 42 ILE B N 1
ATOM 1508 C CA . ILE B 1 42 ? -1.062 9.766 1.41 1 97.25 42 ILE B CA 1
ATOM 1509 C C . ILE B 1 42 ? -0.563 8.328 1.538 1 97.25 42 ILE B C 1
ATOM 1511 O O . ILE B 1 42 ? -1.157 7.402 0.973 1 97.25 42 ILE B O 1
ATOM 1515 N N . LEU B 1 43 ? 0.576 8.156 2.168 1 96.81 43 LEU B N 1
ATOM 1516 C CA . LEU B 1 43 ? 1.116 6.844 2.502 1 96.81 43 LEU B CA 1
ATOM 1517 C C . LEU B 1 43 ? 1.008 6.578 4 1 96.81 43 LEU B C 1
ATOM 1519 O O . LEU B 1 43 ? 1.668 7.242 4.801 1 96.81 43 LEU B O 1
ATOM 1523 N N . ASP B 1 44 ? 0.134 5.664 4.375 1 96.5 44 ASP B N 1
ATOM 1524 C CA . ASP B 1 44 ? -0.104 5.254 5.754 1 96.5 44 ASP B CA 1
ATOM 1525 C C . ASP B 1 44 ? 0.748 4.039 6.121 1 96.5 44 ASP B C 1
ATOM 1527 O O . ASP B 1 44 ? 0.496 2.932 5.645 1 96.5 44 ASP B O 1
ATOM 1531 N N . LEU B 1 45 ? 1.682 4.219 7.059 1 96 45 LEU B N 1
ATOM 1532 C CA . LEU B 1 45 ? 2.688 3.201 7.344 1 96 45 LEU B CA 1
ATOM 1533 C C . LEU B 1 45 ? 2.264 2.332 8.523 1 96 45 LEU B C 1
ATOM 1535 O O . LEU B 1 45 ? 3.008 1.442 8.945 1 96 45 LEU B O 1
ATOM 1539 N N . ARG B 1 46 ? 1.126 2.57 9.078 1 93.06 46 ARG B N 1
ATOM 1540 C CA . ARG B 1 46 ? 0.692 1.828 10.258 1 93.06 46 ARG B CA 1
ATOM 1541 C C . ARG B 1 46 ? 0.504 0.349 9.93 1 93.06 46 ARG B C 1
ATOM 1543 O O . ARG B 1 46 ? 0.159 -0.005 8.805 1 93.06 46 ARG B O 1
ATOM 1550 N N . LYS B 1 47 ? 0.787 -0.466 10.906 1 91.25 47 LYS B N 1
ATOM 1551 C CA . LYS B 1 47 ? 0.614 -1.914 10.828 1 91.25 47 LYS B CA 1
ATOM 1552 C C . LYS B 1 47 ? -0.199 -2.438 12.008 1 91.25 47 LYS B C 1
ATOM 1554 O O . LYS B 1 47 ? -1.432 -2.441 11.961 1 91.25 47 LYS B O 1
ATOM 1559 N N . HIS B 1 48 ? 0.411 -2.725 13.156 1 86.62 48 HIS B N 1
ATOM 1560 C CA . HIS B 1 48 ? -0.28 -3.176 14.359 1 86.62 48 HIS B CA 1
ATOM 1561 C C . HIS B 1 48 ? -1.167 -2.074 14.93 1 86.62 48 HIS B C 1
ATOM 1563 O O . HIS B 1 48 ? -2.164 -2.357 15.594 1 86.62 48 HIS B O 1
ATOM 1569 N N . ASP B 1 49 ? -0.802 -0.89 14.625 1 89.5 49 ASP B N 1
ATOM 1570 C CA . ASP B 1 49 ? -1.486 0.281 15.172 1 89.5 49 ASP B CA 1
ATOM 1571 C C . ASP B 1 49 ? -2.496 0.838 14.164 1 89.5 49 ASP B C 1
ATOM 1573 O O . ASP B 1 49 ? -3.061 1.913 14.383 1 89.5 49 ASP B O 1
ATOM 1577 N N . PHE B 1 50 ? -2.746 0.077 13.148 1 90.31 50 PHE B N 1
ATOM 1578 C CA . PHE B 1 50 ? -3.777 0.515 12.211 1 90.31 50 PHE B CA 1
ATOM 1579 C C . PHE B 1 50 ? -5.168 0.25 12.781 1 90.31 50 PHE B C 1
ATOM 1581 O O . PHE B 1 50 ? -5.613 -0.898 12.836 1 90.31 50 PHE B O 1
ATOM 1588 N N . GLN B 1 51 ? -5.738 1.251 13.258 1 88.62 51 GLN B N 1
ATOM 1589 C CA . GLN B 1 51 ? -7.094 1.262 13.797 1 88.62 51 GLN B CA 1
ATOM 1590 C C . GLN B 1 51 ? -7.734 2.639 13.641 1 88.62 51 GLN B C 1
ATOM 1592 O O . GLN B 1 51 ? -7.039 3.637 13.453 1 88.62 51 GLN B O 1
ATOM 1597 N N . GLY B 1 52 ? -9.008 2.676 13.617 1 93.06 52 GLY B N 1
ATOM 1598 C CA . GLY B 1 52 ? -9.734 3.934 13.68 1 93.06 52 GLY B CA 1
ATOM 1599 C C . GLY B 1 52 ? -9.93 4.574 12.312 1 93.06 52 GLY B C 1
ATOM 1600 O O . GLY B 1 52 ? -10.43 5.695 12.219 1 93.06 52 GLY B O 1
ATOM 1601 N N . GLY B 1 53 ? -9.477 3.914 11.289 1 93.62 53 GLY B N 1
ATOM 1602 C CA . GLY B 1 53 ? -9.664 4.453 9.953 1 93.62 53 GLY B CA 1
ATOM 1603 C C . GLY B 1 53 ? -8.414 5.086 9.383 1 93.62 53 GLY B C 1
ATOM 1604 O O . GLY B 1 53 ? -7.336 4.992 9.977 1 93.62 53 GLY B O 1
ATOM 1605 N N . ASN B 1 54 ? -8.555 5.609 8.148 1 94.56 54 ASN B N 1
ATOM 1606 C CA . ASN B 1 54 ? -7.426 6.234 7.457 1 94.56 54 ASN B CA 1
ATOM 1607 C C . ASN B 1 54 ? -7.852 7.504 6.723 1 94.56 54 ASN B C 1
ATOM 1609 O O . ASN B 1 54 ? -9.039 7.727 6.5 1 94.56 54 ASN B O 1
ATOM 1613 N N . ILE B 1 55 ? -6.855 8.32 6.422 1 96.31 55 ILE B N 1
ATOM 1614 C CA . ILE B 1 55 ? -7.109 9.516 5.621 1 96.31 55 ILE B CA 1
ATOM 1615 C C . ILE B 1 55 ? -7.566 9.109 4.223 1 96.31 55 ILE B C 1
ATOM 1617 O O . ILE B 1 55 ? -7.016 8.18 3.627 1 96.31 55 ILE B O 1
ATOM 1621 N N . ARG B 1 56 ? -8.562 9.781 3.719 1 93.25 56 ARG B N 1
ATOM 1622 C CA . ARG B 1 56 ? -9.133 9.445 2.422 1 93.25 56 ARG B CA 1
ATOM 1623 C C . ARG B 1 56 ? -8.062 9.391 1.343 1 93.25 56 ARG B C 1
ATOM 1625 O O . ARG B 1 56 ? -7.211 10.281 1.258 1 93.25 56 ARG B O 1
ATOM 1632 N N . GLY B 1 57 ? -8.094 8.266 0.627 1 90 57 GLY B N 1
ATOM 1633 C CA . GLY B 1 57 ? -7.16 8.125 -0.478 1 90 57 GLY B CA 1
ATOM 1634 C C . GLY B 1 57 ? -5.828 7.531 -0.057 1 90 57 GLY B C 1
ATOM 1635 O O . GLY B 1 57 ? -4.953 7.305 -0.895 1 90 57 GLY B O 1
ATOM 1636 N N . ALA B 1 58 ? -5.68 7.23 1.186 1 93.81 58 ALA B N 1
ATOM 1637 C CA . ALA B 1 58 ? -4.402 6.719 1.683 1 93.81 58 ALA B CA 1
ATOM 1638 C C . ALA B 1 58 ? -4.121 5.324 1.131 1 93.81 58 ALA B C 1
ATOM 1640 O O . ALA B 1 58 ? -5.027 4.492 1.028 1 93.81 58 ALA B O 1
ATOM 1641 N N . LEU B 1 59 ? -2.914 5.172 0.703 1 91.56 59 LEU B N 1
ATOM 1642 C CA . LEU B 1 59 ? -2.367 3.842 0.458 1 91.56 59 LEU B CA 1
ATOM 1643 C C . LEU B 1 59 ? -1.753 3.266 1.729 1 91.56 59 LEU B C 1
ATOM 1645 O O . LEU B 1 59 ? -0.785 3.814 2.26 1 91.56 59 LEU B O 1
ATOM 1649 N N . CYS B 1 60 ? -2.334 2.248 2.236 1 87.5 60 CYS B N 1
ATOM 1650 C CA . CYS B 1 60 ? -1.843 1.65 3.475 1 87.5 60 CYS B CA 1
ATOM 1651 C C . CYS B 1 60 ? -0.688 0.695 3.197 1 87.5 60 CYS B C 1
ATOM 1653 O O . CYS B 1 60 ? -0.896 -0.511 3.051 1 87.5 60 CYS B O 1
ATOM 1655 N N . ALA B 1 61 ? 0.443 1.228 3.068 1 88 61 ALA B N 1
ATOM 1656 C CA . ALA B 1 61 ? 1.672 0.451 2.922 1 88 61 ALA B CA 1
ATOM 1657 C C . ALA B 1 61 ? 2.406 0.33 4.254 1 88 61 ALA B C 1
ATOM 1659 O O . ALA B 1 61 ? 2.994 1.302 4.738 1 88 61 ALA B O 1
ATOM 1660 N N . HIS B 1 62 ? 2.352 -0.863 4.793 1 86.12 62 HIS B N 1
ATOM 1661 C CA . HIS B 1 62 ? 2.953 -0.928 6.121 1 86.12 62 HIS B CA 1
ATOM 1662 C C . HIS B 1 62 ? 4.477 -0.851 6.039 1 86.12 62 HIS B C 1
ATOM 1664 O O . HIS B 1 62 ? 5.066 -1.223 5.023 1 86.12 62 HIS B O 1
ATOM 1670 N N . TYR B 1 63 ? 5.062 -0.458 7.117 1 89.81 63 TYR B N 1
ATOM 1671 C CA . TYR B 1 63 ? 6.461 -0.036 7.16 1 89.81 63 TYR B CA 1
ATOM 1672 C C . TYR B 1 63 ? 7.391 -1.209 6.883 1 89.81 63 TYR B C 1
ATOM 1674 O O . TYR B 1 63 ? 8.484 -1.026 6.336 1 89.81 63 TYR B O 1
ATOM 1682 N N . THR B 1 64 ? 7.059 -2.398 7.16 1 87.81 64 THR B N 1
ATOM 1683 C CA . THR B 1 64 ? 7.977 -3.531 7.141 1 87.81 64 THR B CA 1
ATOM 1684 C C . THR B 1 64 ? 8.414 -3.848 5.715 1 87.81 64 THR B C 1
ATOM 1686 O O . THR B 1 64 ? 9.5 -4.398 5.5 1 87.81 64 THR B O 1
ATOM 1689 N N . GLY B 1 65 ? 7.672 -3.439 4.746 1 86.56 65 GLY B N 1
ATOM 1690 C CA . GLY B 1 65 ? 8.008 -3.811 3.379 1 86.56 65 GLY B CA 1
ATOM 1691 C C . GLY B 1 65 ? 8.336 -2.619 2.5 1 86.56 65 GLY B C 1
ATOM 1692 O O . GLY B 1 65 ? 8.539 -2.77 1.292 1 86.56 65 GLY B O 1
ATOM 1693 N N . VAL B 1 66 ? 8.516 -1.489 3.07 1 92.56 66 VAL B N 1
ATOM 1694 C CA . VAL B 1 66 ? 8.539 -0.278 2.258 1 92.56 66 VAL B CA 1
ATOM 1695 C C . VAL B 1 66 ? 9.961 -0.003 1.781 1 92.56 66 VAL B C 1
ATOM 1697 O O . VAL B 1 66 ? 10.164 0.54 0.694 1 92.56 66 VAL B O 1
ATOM 1700 N N . TYR B 1 67 ? 11 -0.397 2.553 1 93.62 67 TYR B N 1
ATOM 1701 C CA . TYR B 1 67 ? 12.367 0.001 2.238 1 93.62 67 TYR B CA 1
ATOM 1702 C C . TYR B 1 67 ? 12.766 -0.459 0.842 1 93.62 67 TYR B C 1
ATOM 1704 O O . TYR B 1 67 ? 13.234 0.339 0.028 1 93.62 67 TYR B O 1
ATOM 1712 N N . SER B 1 68 ? 12.492 -1.686 0.566 1 90.69 68 SER B N 1
ATOM 1713 C CA . SER B 1 68 ? 12.906 -2.256 -0.71 1 90.69 68 SER B CA 1
ATOM 1714 C C . SER B 1 68 ? 11.984 -1.819 -1.84 1 90.69 68 SER B C 1
ATOM 1716 O O . SER B 1 68 ? 12.266 -2.068 -3.014 1 90.69 68 SER B O 1
ATOM 1718 N N . SER B 1 69 ? 10.914 -1.119 -1.527 1 91.75 69 SER B N 1
ATOM 1719 C CA . SER B 1 69 ? 9.914 -0.787 -2.535 1 91.75 69 SER B CA 1
ATOM 1720 C C . SER B 1 69 ? 9.852 0.717 -2.777 1 91.75 69 SER B C 1
ATOM 1722 O O . SER B 1 69 ? 8.992 1.195 -3.521 1 91.75 69 SER B O 1
ATOM 1724 N N . VAL B 1 70 ? 10.734 1.442 -2.209 1 95.62 70 VAL B N 1
ATOM 1725 C CA . VAL B 1 70 ? 10.711 2.9 -2.26 1 95.62 70 VAL B CA 1
ATOM 1726 C C . VAL B 1 70 ? 10.711 3.367 -3.713 1 95.62 70 VAL B C 1
ATOM 1728 O O . VAL B 1 70 ? 9.859 4.152 -4.121 1 95.62 70 VAL B O 1
ATOM 1731 N N . GLU B 1 71 ? 11.609 2.85 -4.473 1 94.5 71 GLU B N 1
ATOM 1732 C CA . GLU B 1 71 ? 11.742 3.268 -5.867 1 94.5 71 GLU B CA 1
ATOM 1733 C C . GLU B 1 71 ? 10.516 2.869 -6.68 1 94.5 71 GLU B C 1
ATOM 1735 O O . GLU B 1 71 ? 9.984 3.674 -7.449 1 94.5 71 GLU B O 1
ATOM 1740 N N . ASP B 1 72 ? 10.078 1.664 -6.449 1 91.31 72 ASP B N 1
ATOM 1741 C CA . ASP B 1 72 ? 8.898 1.195 -7.16 1 91.31 72 ASP B CA 1
ATOM 1742 C C . ASP B 1 72 ? 7.68 2.055 -6.824 1 91.31 72 ASP B C 1
ATOM 1744 O O . ASP B 1 72 ? 6.887 2.389 -7.707 1 91.31 72 ASP B O 1
ATOM 1748 N N . ILE B 1 73 ? 7.586 2.441 -5.613 1 94.06 73 ILE B N 1
ATOM 1749 C CA . ILE B 1 73 ? 6.418 3.178 -5.145 1 94.06 73 ILE B CA 1
ATOM 1750 C C . ILE B 1 73 ? 6.406 4.574 -5.762 1 94.06 73 ILE B C 1
ATOM 1752 O O . ILE B 1 73 ? 5.398 4.996 -6.336 1 94.06 73 ILE B O 1
ATOM 1756 N N . TRP B 1 74 ? 7.535 5.289 -5.68 1 95.94 74 TRP B N 1
ATOM 1757 C CA . TRP B 1 74 ? 7.457 6.656 -6.191 1 95.94 74 TRP B CA 1
ATOM 1758 C C . TRP B 1 74 ? 7.383 6.66 -7.715 1 95.94 74 TRP B C 1
ATOM 1760 O O . TRP B 1 74 ? 6.758 7.539 -8.312 1 95.94 74 TRP B O 1
ATOM 1770 N N . ARG B 1 75 ? 7.887 5.645 -8.422 1 94.38 75 ARG B N 1
ATOM 1771 C CA . ARG B 1 75 ? 7.711 5.547 -9.867 1 94.38 75 ARG B CA 1
ATOM 1772 C C . ARG B 1 75 ? 6.254 5.293 -10.227 1 94.38 75 ARG B C 1
ATOM 1774 O O . ARG B 1 75 ? 5.738 5.863 -11.195 1 94.38 75 ARG B O 1
ATOM 1781 N N . LEU B 1 76 ? 5.672 4.402 -9.445 1 93.38 76 LEU B N 1
ATOM 1782 C CA . LEU B 1 76 ? 4.25 4.137 -9.625 1 93.38 76 LEU B CA 1
ATOM 1783 C C . LEU B 1 76 ? 3.432 5.414 -9.445 1 93.38 76 LEU B C 1
ATOM 1785 O O . LEU B 1 76 ? 2.578 5.727 -10.281 1 93.38 76 LEU B O 1
ATOM 1789 N N . LEU B 1 77 ? 3.695 6.148 -8.406 1 95.62 77 LEU B N 1
ATOM 1790 C CA . LEU B 1 77 ? 2.971 7.375 -8.102 1 95.62 77 LEU B CA 1
ATOM 1791 C C . LEU B 1 77 ? 3.197 8.43 -9.18 1 95.62 77 LEU B C 1
ATOM 1793 O O . LEU B 1 77 ? 2.254 9.094 -9.609 1 95.62 77 LEU B O 1
ATOM 1797 N N . LYS B 1 78 ? 4.406 8.5 -9.656 1 95.31 78 LYS B N 1
ATOM 1798 C CA . LYS B 1 78 ? 4.723 9.422 -10.742 1 95.31 78 LYS B CA 1
ATOM 1799 C C . LYS B 1 78 ? 3.949 9.062 -12.008 1 95.31 78 LYS B C 1
ATOM 1801 O O . LYS B 1 78 ? 3.381 9.945 -12.656 1 95.31 78 LYS B O 1
ATOM 1806 N N . GLY B 1 79 ? 3.973 7.797 -12.305 1 93.44 79 GLY B N 1
ATOM 1807 C CA . GLY B 1 79 ? 3.236 7.332 -13.469 1 93.44 79 GLY B CA 1
ATOM 1808 C C . GLY B 1 79 ? 1.755 7.656 -13.406 1 93.44 79 GLY B C 1
ATOM 1809 O O . GLY B 1 79 ? 1.106 7.828 -14.438 1 93.44 79 GLY B O 1
ATOM 1810 N N . ALA B 1 80 ? 1.244 7.793 -12.195 1 94.38 80 ALA B N 1
ATOM 1811 C CA . ALA B 1 80 ? -0.172 8.086 -11.984 1 94.38 80 ALA B CA 1
ATOM 1812 C C . ALA B 1 80 ? -0.412 9.594 -11.914 1 94.38 80 ALA B C 1
ATOM 1814 O O . ALA B 1 80 ? -1.529 10.039 -11.641 1 94.38 80 ALA B O 1
ATOM 1815 N N . GLY B 1 81 ? 0.649 10.398 -12.008 1 95.12 81 GLY B N 1
ATOM 1816 C CA . GLY B 1 81 ? 0.503 11.844 -12.062 1 95.12 81 GLY B CA 1
ATOM 1817 C C . GLY B 1 81 ? 0.616 12.5 -10.703 1 95.12 81 GLY B C 1
ATOM 1818 O O . GLY B 1 81 ? 0.354 13.703 -10.562 1 95.12 81 GLY B O 1
ATOM 1819 N N . LYS B 1 82 ? 1.001 11.742 -9.688 1 96.94 82 LYS B N 1
ATOM 1820 C CA . LYS B 1 82 ? 1.195 12.328 -8.367 1 96.94 82 LYS B CA 1
ATOM 1821 C C . LYS B 1 82 ? 2.451 13.195 -8.328 1 96.94 82 LYS B C 1
ATOM 1823 O O . LYS B 1 82 ? 3.453 12.875 -8.969 1 96.94 82 LYS B O 1
ATOM 1828 N N . THR B 1 83 ? 2.369 14.289 -7.492 1 97.69 83 THR B N 1
ATOM 1829 C CA . THR B 1 83 ? 3.529 15.164 -7.359 1 97.69 83 THR B CA 1
ATOM 1830 C C . THR B 1 83 ? 3.92 15.328 -5.895 1 97.69 83 THR B C 1
ATOM 1832 O O . THR B 1 83 ? 4.973 15.891 -5.59 1 97.69 83 THR B O 1
ATOM 1835 N N . ARG B 1 84 ? 3.092 14.789 -4.934 1 97.94 84 ARG B N 1
ATOM 1836 C CA . ARG B 1 84 ? 3.354 14.891 -3.5 1 97.94 84 ARG B CA 1
ATOM 1837 C C . ARG B 1 84 ? 3.09 13.562 -2.799 1 97.94 84 ARG B C 1
ATOM 1839 O O . ARG B 1 84 ? 2.016 12.977 -2.953 1 97.94 84 ARG B O 1
ATOM 1846 N N . ILE B 1 85 ? 4.07 13.125 -2.143 1 98.19 85 ILE B N 1
ATOM 1847 C CA . ILE B 1 85 ? 3.92 11.984 -1.249 1 98.19 85 ILE B CA 1
ATOM 1848 C C . ILE B 1 85 ? 3.914 12.461 0.201 1 98.19 85 ILE B C 1
ATOM 1850 O O . ILE B 1 85 ? 4.84 13.148 0.639 1 98.19 85 ILE B O 1
ATOM 1854 N N . VAL B 1 86 ? 2.865 12.18 0.907 1 98.69 86 VAL B N 1
ATOM 1855 C CA . VAL B 1 86 ? 2.791 12.5 2.33 1 98.69 86 VAL B CA 1
ATOM 1856 C C . VAL B 1 86 ? 2.793 11.211 3.146 1 98.69 86 VAL B C 1
ATOM 1858 O O . VAL B 1 86 ? 1.854 10.414 3.062 1 98.69 86 VAL B O 1
ATOM 1861 N N . VAL B 1 87 ? 3.832 11.047 3.918 1 98.62 87 VAL B N 1
ATOM 1862 C CA . VAL B 1 87 ? 4.035 9.82 4.684 1 98.62 87 VAL B CA 1
ATOM 1863 C C . VAL B 1 87 ? 3.65 10.055 6.145 1 98.62 87 VAL B C 1
ATOM 1865 O O . VAL B 1 87 ? 3.984 11.094 6.723 1 98.62 87 VAL B O 1
ATOM 1868 N N . HIS B 1 88 ? 2.893 9.062 6.652 1 98.19 88 HIS B N 1
ATOM 1869 C CA . HIS B 1 88 ? 2.604 9.18 8.078 1 98.19 88 HIS B CA 1
ATOM 1870 C C . HIS B 1 88 ? 2.457 7.801 8.719 1 98.19 88 HIS B C 1
ATOM 1872 O O . HIS B 1 88 ? 2.393 6.789 8.023 1 98.19 88 HIS B O 1
ATOM 1878 N N . CYS B 1 89 ? 2.506 7.766 10 1 96.69 89 CYS B N 1
ATOM 1879 C CA . CYS B 1 89 ? 2.119 6.633 10.836 1 96.69 89 CYS B CA 1
ATOM 1880 C C . CYS B 1 89 ? 1.244 7.086 12 1 96.69 89 CYS B C 1
ATOM 1882 O O . CYS B 1 89 ? 0.248 7.785 11.797 1 96.69 89 CYS B O 1
ATOM 1884 N N . TRP B 1 90 ? 1.554 6.594 13.18 1 94.31 90 TRP B N 1
ATOM 1885 C CA . TRP B 1 90 ? 0.736 6.988 14.32 1 94.31 90 TRP B CA 1
ATOM 1886 C C . TRP B 1 90 ? 1.083 8.398 14.781 1 94.31 90 TRP B C 1
ATOM 1888 O O . TRP B 1 90 ? 0.226 9.289 14.781 1 94.31 90 TRP B O 1
ATOM 1898 N N . SER B 1 91 ? 2.357 8.602 15.094 1 93.88 91 SER B N 1
ATOM 1899 C CA . SER B 1 91 ? 2.811 9.891 15.594 1 93.88 91 SER B CA 1
ATOM 1900 C C . SER B 1 91 ? 3.795 10.539 14.625 1 93.88 91 SER B C 1
ATOM 1902 O O . SER B 1 91 ? 4.109 11.727 14.75 1 93.88 91 SER B O 1
ATOM 1904 N N . SER B 1 92 ? 4.289 9.719 13.656 1 94.56 92 SER B N 1
ATOM 1905 C CA . SER B 1 92 ? 5.188 10.172 12.594 1 94.56 92 SER B CA 1
ATOM 1906 C C . SER B 1 92 ? 6.473 10.758 13.172 1 94.56 92 SER B C 1
ATOM 1908 O O . SER B 1 92 ? 6.973 11.766 12.68 1 94.56 92 SER B O 1
ATOM 1910 N N . ARG B 1 93 ? 6.945 10.102 14.18 1 91.19 93 ARG B N 1
ATOM 1911 C CA . ARG B 1 93 ? 8.18 10.57 14.805 1 91.19 93 ARG B CA 1
ATOM 1912 C C . ARG B 1 93 ? 9.375 9.734 14.352 1 91.19 93 ARG B C 1
ATOM 1914 O O . ARG B 1 93 ? 10.5 10.227 14.305 1 91.19 93 ARG B O 1
ATOM 1921 N N . LYS B 1 94 ? 9.172 8.523 14.062 1 93.25 94 LYS B N 1
ATOM 1922 C CA . LYS B 1 94 ? 10.297 7.66 13.711 1 93.25 94 LYS B CA 1
ATOM 1923 C C . LYS B 1 94 ? 10.047 6.957 12.375 1 93.25 94 LYS B C 1
ATOM 1925 O O . LYS B 1 94 ? 10.766 7.191 11.398 1 93.25 94 LYS B O 1
ATOM 1930 N N . ARG B 1 95 ? 8.961 6.137 12.258 1 95.25 95 ARG B N 1
ATOM 1931 C CA . ARG B 1 95 ? 8.711 5.348 11.055 1 95.25 95 ARG B CA 1
ATOM 1932 C C . ARG B 1 95 ? 8.516 6.25 9.836 1 95.25 95 ARG B C 1
ATOM 1934 O O . ARG B 1 95 ? 9.133 6.035 8.789 1 95.25 95 ARG B O 1
ATOM 1941 N N . ALA B 1 96 ? 7.723 7.246 10.039 1 97.75 96 ALA B N 1
ATOM 1942 C CA . ALA B 1 96 ? 7.418 8.141 8.93 1 97.75 96 ALA B CA 1
ATOM 1943 C C . ALA B 1 96 ? 8.641 8.953 8.531 1 97.75 96 ALA B C 1
ATOM 1945 O O . ALA B 1 96 ? 8.906 9.148 7.34 1 97.75 96 ALA B O 1
ATOM 1946 N N . VAL B 1 97 ? 9.359 9.406 9.469 1 97.5 97 VAL B N 1
ATOM 1947 C CA . VAL B 1 97 ? 10.539 10.219 9.203 1 97.5 97 VAL B CA 1
ATOM 1948 C C . VAL B 1 97 ? 11.586 9.391 8.461 1 97.5 97 VAL B C 1
ATOM 1950 O O . VAL B 1 97 ? 12.117 9.828 7.434 1 97.5 97 VAL B O 1
ATOM 1953 N N . LYS B 1 98 ? 11.852 8.211 8.953 1 97.75 98 LYS B N 1
ATOM 1954 C CA . LYS B 1 98 ? 12.828 7.34 8.312 1 97.75 98 LYS B CA 1
ATOM 1955 C C . LYS B 1 98 ? 12.391 6.961 6.898 1 97.75 98 LYS B C 1
ATOM 1957 O O . LYS B 1 98 ? 13.172 7.062 5.953 1 97.75 98 LYS B O 1
ATOM 1962 N N . THR B 1 99 ? 11.148 6.578 6.695 1 98 99 THR B N 1
ATOM 1963 C CA . THR B 1 99 ? 10.617 6.168 5.398 1 98 99 THR B CA 1
ATOM 1964 C C . THR B 1 99 ? 10.641 7.332 4.414 1 98 99 THR B C 1
ATOM 1966 O O . THR B 1 99 ? 11.086 7.184 3.275 1 98 99 THR B O 1
ATOM 1969 N N . ALA B 1 100 ? 10.164 8.508 4.879 1 98.56 100 ALA B N 1
ATOM 1970 C CA . ALA B 1 100 ? 10.188 9.688 4.016 1 98.56 100 ALA B CA 1
ATOM 1971 C C . ALA B 1 100 ? 11.617 10.039 3.605 1 98.56 100 ALA B C 1
ATOM 1973 O O . ALA B 1 100 ? 11.852 10.516 2.492 1 98.56 100 ALA B O 1
ATOM 1974 N N . GLY B 1 101 ? 12.508 9.844 4.555 1 98.56 101 GLY B N 1
ATOM 1975 C CA . GLY B 1 101 ? 13.914 10.039 4.234 1 98.56 101 GLY B CA 1
ATOM 1976 C C . GLY B 1 101 ? 14.406 9.141 3.117 1 98.56 101 GLY B C 1
ATOM 1977 O O . GLY B 1 101 ? 15.156 9.57 2.244 1 98.56 101 GLY B O 1
ATOM 1978 N N . TRP B 1 102 ? 14.008 7.848 3.137 1 98.19 102 TRP B N 1
ATOM 1979 C CA . TRP B 1 102 ? 14.367 6.93 2.061 1 98.19 102 TRP B CA 1
ATOM 1980 C C . TRP B 1 102 ? 13.805 7.406 0.727 1 98.19 102 TRP B C 1
ATOM 1982 O O . TRP B 1 102 ? 14.469 7.32 -0.306 1 98.19 102 TRP B O 1
ATOM 1992 N N . PHE B 1 103 ? 12.555 7.859 0.73 1 98.38 103 PHE B N 1
ATOM 1993 C CA . PHE B 1 103 ? 11.969 8.422 -0.479 1 98.38 103 PHE B CA 1
ATOM 1994 C C . PHE B 1 103 ? 12.773 9.617 -0.97 1 98.38 103 PHE B C 1
ATOM 1996 O O . PHE B 1 103 ? 13.094 9.711 -2.156 1 98.38 103 PHE B O 1
ATOM 2003 N N . TYR B 1 104 ? 13.078 10.492 -0.075 1 98.44 104 TYR B N 1
ATOM 2004 C CA . TYR B 1 104 ? 13.867 11.672 -0.409 1 98.44 104 TYR B CA 1
ATOM 2005 C C . TYR B 1 104 ? 15.188 11.281 -1.063 1 98.44 104 TYR B C 1
ATOM 2007 O O . TYR B 1 104 ? 15.531 11.789 -2.135 1 98.44 104 TYR B O 1
ATOM 2015 N N . ASP B 1 105 ? 15.898 10.367 -0.46 1 98.5 105 ASP B N 1
ATOM 2016 C CA . ASP B 1 105 ? 17.188 9.906 -0.975 1 98.5 105 ASP B CA 1
ATOM 2017 C C . ASP B 1 105 ? 17.031 9.32 -2.377 1 98.5 105 ASP B C 1
ATOM 2019 O O . ASP B 1 105 ? 17.859 9.586 -3.256 1 98.5 105 ASP B O 1
ATOM 2023 N N . SER B 1 106 ? 16.016 8.5 -2.559 1 98.12 106 SER B N 1
ATOM 2024 C CA . SER B 1 106 ? 15.797 7.875 -3.855 1 98.12 106 SER B CA 1
ATOM 2025 C C . SER B 1 106 ? 15.484 8.914 -4.93 1 98.12 106 SER B C 1
ATOM 2027 O O . SER B 1 106 ? 15.992 8.82 -6.051 1 98.12 106 SER B O 1
ATOM 2029 N N . LEU B 1 107 ? 14.672 9.891 -4.602 1 98.19 107 LEU B N 1
ATOM 2030 C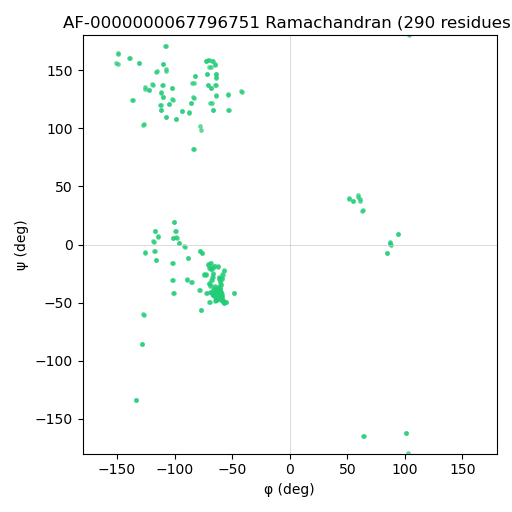 CA . LEU B 1 107 ? 14.336 10.953 -5.539 1 98.19 107 LEU B CA 1
ATOM 2031 C C . LEU B 1 107 ? 15.578 11.75 -5.926 1 98.19 107 LEU B C 1
ATOM 2033 O O . LEU B 1 107 ? 15.789 12.047 -7.102 1 98.19 107 LEU B O 1
ATOM 2037 N N . VAL B 1 108 ? 16.375 12.031 -4.957 1 97.69 108 VAL B N 1
ATOM 2038 C CA . VAL B 1 108 ? 17.609 12.758 -5.195 1 97.69 108 VAL B CA 1
ATOM 2039 C C . VAL B 1 108 ? 18.531 11.922 -6.074 1 97.69 108 VAL B C 1
ATOM 2041 O O . VAL B 1 108 ? 19.109 12.43 -7.047 1 97.69 108 VAL B O 1
ATOM 2044 N N . ALA B 1 109 ? 18.688 10.656 -5.723 1 97.75 109 ALA B N 1
ATOM 2045 C CA . ALA B 1 109 ? 19.594 9.758 -6.445 1 97.75 109 ALA B CA 1
ATOM 2046 C C . ALA B 1 109 ? 19.203 9.656 -7.914 1 97.75 109 ALA B C 1
ATOM 2048 O O . ALA B 1 109 ? 20.062 9.445 -8.781 1 97.75 109 ALA B O 1
ATOM 2049 N N . HIS B 1 110 ? 17.969 9.812 -8.203 1 97.69 110 HIS B N 1
ATOM 2050 C CA . HIS B 1 110 ? 17.469 9.68 -9.57 1 97.69 110 HIS B CA 1
ATOM 2051 C C . HIS B 1 110 ? 17.25 11.047 -10.211 1 97.69 110 HIS B C 1
ATOM 2053 O O . HIS B 1 110 ? 16.656 11.148 -11.289 1 97.69 110 HIS B O 1
ATOM 2059 N N . ASN B 1 111 ? 17.609 12.086 -9.562 1 97.5 111 ASN B N 1
ATOM 2060 C CA . ASN B 1 111 ? 17.438 13.453 -10.031 1 97.5 111 ASN B CA 1
ATOM 2061 C C . ASN B 1 111 ? 15.992 13.75 -10.383 1 97.5 111 ASN B C 1
ATOM 2063 O O . ASN B 1 111 ? 15.711 14.391 -11.398 1 97.5 111 ASN B O 1
ATOM 2067 N N . GLU B 1 112 ? 15.133 13.141 -9.516 1 96.62 112 GLU B N 1
ATOM 2068 C CA . GLU B 1 112 ? 13.703 13.344 -9.711 1 96.62 112 GLU B CA 1
ATOM 2069 C C . GLU B 1 112 ? 13.227 14.625 -9.023 1 96.62 112 GLU B C 1
ATOM 2071 O O . GLU B 1 112 ? 13.312 14.742 -7.801 1 96.62 112 GLU B O 1
ATOM 2076 N N . LYS B 1 113 ? 12.641 15.547 -9.844 1 94.44 113 LYS B N 1
ATOM 2077 C CA . LYS B 1 113 ? 12.273 16.844 -9.297 1 94.44 113 LYS B CA 1
ATOM 2078 C C . LYS B 1 113 ? 10.766 17.062 -9.359 1 94.44 113 LYS B C 1
ATOM 2080 O O . LYS B 1 113 ? 10.242 18.031 -8.805 1 94.44 113 LYS B O 1
ATOM 2085 N N . ASP B 1 114 ? 10.086 16.156 -9.969 1 95.69 114 ASP B N 1
ATOM 2086 C CA . ASP B 1 114 ? 8.656 16.344 -10.203 1 95.69 114 ASP B CA 1
ATOM 2087 C C . ASP B 1 114 ? 7.832 15.836 -9.023 1 95.69 114 ASP B C 1
ATOM 2089 O O . ASP B 1 114 ? 6.633 16.094 -8.938 1 95.69 114 ASP B O 1
ATOM 2093 N N . ILE B 1 115 ? 8.453 15.102 -8.086 1 97.06 115 ILE B N 1
ATOM 2094 C CA . ILE B 1 115 ? 7.754 14.555 -6.93 1 97.06 115 ILE B CA 1
ATOM 2095 C C . ILE B 1 115 ? 8.453 14.992 -5.645 1 97.06 115 ILE B C 1
ATOM 2097 O O . ILE B 1 115 ? 9.688 14.969 -5.566 1 97.06 115 ILE B O 1
ATOM 2101 N N . GLU B 1 116 ? 7.656 15.406 -4.699 1 97.75 116 GLU B N 1
ATOM 2102 C CA . GLU B 1 116 ? 8.148 15.766 -3.375 1 97.75 116 GLU B CA 1
ATOM 2103 C C . GLU B 1 116 ? 7.586 14.844 -2.305 1 97.75 116 GLU B C 1
ATOM 2105 O O . GLU B 1 116 ? 6.477 14.32 -2.449 1 97.75 116 GLU B O 1
ATOM 2110 N N . VAL B 1 117 ? 8.383 14.648 -1.291 1 98.69 117 VAL B N 1
ATOM 2111 C CA . VAL B 1 117 ? 7.945 13.805 -0.184 1 98.69 117 VAL B CA 1
ATOM 2112 C C . VAL B 1 117 ? 7.918 14.617 1.107 1 98.69 117 VAL B C 1
ATOM 2114 O O . VAL B 1 117 ? 8.812 15.438 1.354 1 98.69 117 VAL B O 1
ATOM 2117 N N . TYR B 1 118 ? 6.875 14.414 1.877 1 98.81 118 TYR B N 1
ATOM 2118 C CA . TYR B 1 118 ? 6.676 15.094 3.152 1 98.81 118 TYR B CA 1
ATOM 2119 C C . TYR B 1 118 ? 6.328 14.102 4.25 1 98.81 118 TYR B C 1
ATOM 2121 O O . TYR B 1 118 ? 5.809 13.016 3.975 1 98.81 118 TYR B O 1
ATOM 2129 N N . VAL B 1 119 ? 6.609 14.516 5.449 1 98.81 119 VAL B N 1
ATOM 2130 C CA . VAL B 1 119 ? 6.109 13.828 6.633 1 98.81 119 VAL B CA 1
ATOM 2131 C C . VAL B 1 119 ? 4.926 14.602 7.215 1 98.81 119 VAL B C 1
ATOM 2133 O O . VAL B 1 119 ? 5.02 15.812 7.449 1 98.81 119 VAL B O 1
ATOM 2136 N N . LEU B 1 120 ? 3.814 13.906 7.371 1 98.81 120 LEU B N 1
ATOM 2137 C CA . LEU B 1 120 ? 2.695 14.539 8.055 1 98.81 120 LEU B CA 1
ATOM 2138 C C . LEU B 1 120 ? 3.025 14.789 9.523 1 98.81 120 LEU B C 1
ATOM 2140 O O . LEU B 1 120 ? 3.133 13.844 10.305 1 98.81 120 LEU B O 1
ATOM 2144 N N . GLU B 1 121 ? 3.078 16 9.883 1 98.06 121 GLU B N 1
ATOM 2145 C CA . GLU B 1 121 ? 3.396 16.375 11.266 1 98.06 121 GLU B CA 1
ATOM 2146 C C . GLU B 1 121 ? 2.318 15.875 12.227 1 98.06 121 GLU B C 1
ATOM 2148 O O . GLU B 1 121 ? 1.125 16.062 11.977 1 98.06 121 GLU B O 1
ATOM 2153 N N . GLY B 1 122 ? 2.732 15.172 13.266 1 97.69 122 GLY B N 1
ATOM 2154 C CA . GLY B 1 122 ? 1.81 14.703 14.289 1 97.69 122 GLY B CA 1
ATOM 2155 C C . GLY B 1 122 ? 1.128 13.398 13.93 1 97.69 122 GLY B C 1
ATOM 2156 O O . GLY B 1 122 ? 0.397 12.828 14.742 1 97.69 122 GLY B O 1
ATOM 2157 N N . GLY B 1 123 ? 1.333 12.93 12.695 1 98.06 123 GLY B N 1
ATOM 2158 C CA . GLY B 1 123 ? 0.759 11.656 12.281 1 98.06 123 GLY B CA 1
ATOM 2159 C C . GLY B 1 123 ? -0.758 11.664 12.258 1 98.06 123 GLY B C 1
ATOM 2160 O O . GLY B 1 123 ? -1.377 12.727 12.188 1 98.06 123 GLY B O 1
ATOM 2161 N N . ILE B 1 124 ? -1.247 10.453 12.203 1 97.81 124 ILE B N 1
ATOM 2162 C CA . ILE B 1 124 ? -2.701 10.352 12.133 1 97.81 124 ILE B CA 1
ATOM 2163 C C . ILE B 1 124 ? -3.312 10.805 13.461 1 97.81 124 ILE B C 1
ATOM 2165 O O . ILE B 1 124 ? -4.418 11.344 13.484 1 97.81 124 ILE B O 1
ATOM 2169 N N . LYS B 1 125 ? -2.627 10.617 14.508 1 97.25 125 LYS B N 1
ATOM 2170 C CA . LYS B 1 125 ? -3.107 11.133 15.789 1 97.25 125 LYS B CA 1
ATOM 2171 C C . LYS B 1 125 ? -3.277 12.648 15.734 1 97.25 125 LYS B C 1
ATOM 2173 O O . LYS B 1 125 ? -4.312 13.172 16.156 1 97.25 125 LYS B O 1
ATOM 2178 N N . GLY B 1 126 ? -2.264 13.312 15.227 1 97.75 126 GLY B N 1
ATOM 2179 C CA . GLY B 1 126 ? -2.357 14.75 15.047 1 97.75 126 GLY B CA 1
ATOM 2180 C C . GLY B 1 126 ? -3.477 15.164 14.109 1 97.75 126 GLY B C 1
ATOM 2181 O O . GLY B 1 126 ? -4.125 16.188 14.312 1 97.75 126 GLY B O 1
ATOM 2182 N N . TRP B 1 127 ? -3.691 14.414 13.07 1 98.56 127 TRP B N 1
ATOM 2183 C CA . TRP B 1 127 ? -4.777 14.648 12.125 1 98.56 127 TRP B CA 1
ATOM 2184 C C . TRP B 1 127 ? -6.129 14.625 12.828 1 98.56 127 TRP B C 1
ATOM 2186 O O . TRP B 1 127 ? -6.91 15.57 12.727 1 98.56 127 TRP B O 1
ATOM 2196 N N . VAL B 1 128 ? -6.332 13.594 13.641 1 98 128 VAL B N 1
ATOM 2197 C CA . VAL B 1 128 ? -7.605 13.391 14.328 1 98 128 VAL B CA 1
ATOM 2198 C C . VAL B 1 128 ? -7.797 14.469 15.391 1 98 128 VAL B C 1
ATOM 2200 O O . VAL B 1 128 ? -8.906 14.977 15.578 1 98 128 VAL B O 1
ATOM 2203 N N . ASP B 1 129 ? -6.738 14.867 16.016 1 97.31 129 ASP B N 1
ATOM 2204 C CA . ASP B 1 129 ? -6.797 15.883 17.062 1 97.31 129 ASP B CA 1
ATOM 2205 C C . ASP B 1 129 ? -7.242 17.234 16.484 1 97.31 129 ASP B C 1
ATOM 2207 O O . ASP B 1 129 ? -7.652 18.125 17.234 1 97.31 129 ASP B O 1
ATOM 2211 N N . GLY B 1 130 ? -7.141 17.406 15.203 1 97.38 130 GLY B N 1
ATOM 2212 C CA . GLY B 1 130 ? -7.543 18.641 14.555 1 97.38 130 GLY B CA 1
ATOM 2213 C C . GLY B 1 130 ? -9.047 18.844 14.539 1 97.38 130 GLY B C 1
ATOM 2214 O O . GLY B 1 130 ? -9.523 19.953 14.281 1 97.38 130 GLY B O 1
ATOM 2215 N N . GLY B 1 131 ? -9.812 17.75 14.773 1 97.38 131 GLY B N 1
ATOM 2216 C CA . GLY B 1 131 ? -11.258 17.875 14.883 1 97.38 131 GLY B CA 1
ATOM 2217 C C . GLY B 1 131 ? -11.984 17.469 13.617 1 97.38 131 GLY B C 1
ATOM 2218 O O . GLY B 1 131 ? -11.406 16.844 12.734 1 97.38 131 GLY B O 1
ATOM 2219 N N . LYS B 1 132 ? -13.211 17.875 13.5 1 97.69 132 LYS B N 1
ATOM 2220 C CA . LYS B 1 132 ? -14.148 17.391 12.492 1 97.69 132 LYS B CA 1
ATOM 2221 C C . LYS B 1 132 ? -13.688 17.781 11.086 1 97.69 132 LYS B C 1
ATOM 2223 O O . LYS B 1 132 ? -13.859 17.016 10.141 1 97.69 132 LYS B O 1
ATOM 2228 N N . GLN B 1 133 ? -13.102 18.938 10.953 1 97.81 133 GLN B N 1
ATOM 2229 C CA . GLN B 1 133 ? -12.656 19.391 9.633 1 97.81 133 GLN B CA 1
ATOM 2230 C C . GLN B 1 133 ? -11.594 18.453 9.07 1 97.81 133 GLN B C 1
ATOM 2232 O O . GLN B 1 133 ? -11.414 18.375 7.855 1 97.81 133 GLN B O 1
ATOM 2237 N N . TYR B 1 134 ? -10.969 17.656 9.945 1 98.38 134 TYR B N 1
ATOM 2238 C CA . TYR B 1 134 ? -9.961 16.688 9.516 1 98.38 134 TYR B CA 1
ATOM 2239 C C . TYR B 1 134 ? -10.547 15.289 9.453 1 98.38 134 TYR B C 1
ATOM 2241 O O . TYR B 1 134 ? -10.336 14.562 8.477 1 98.38 134 TYR B O 1
ATOM 2249 N N . THR B 1 135 ? -11.367 14.945 10.484 1 98.06 135 THR B N 1
ATOM 2250 C CA . THR B 1 135 ? -11.914 13.594 10.539 1 98.06 135 THR B CA 1
ATOM 2251 C C . THR B 1 135 ? -12.945 13.383 9.438 1 98.06 135 THR B C 1
ATOM 2253 O O . THR B 1 135 ? -13.188 12.25 9.008 1 98.06 135 THR B O 1
ATOM 2256 N N . ASP B 1 136 ? -13.5 14.492 8.891 1 97.56 136 ASP B N 1
ATOM 2257 C CA . ASP B 1 136 ? -14.422 14.406 7.762 1 97.56 136 ASP B CA 1
ATOM 2258 C C . ASP B 1 136 ? -13.703 13.961 6.496 1 97.56 136 ASP B C 1
ATOM 2260 O O . ASP B 1 136 ? -14.344 13.562 5.52 1 97.56 136 ASP B O 1
ATOM 2264 N N . LEU B 1 137 ? -12.367 14.023 6.469 1 97.25 137 LEU B N 1
ATOM 2265 C CA . LEU B 1 137 ? -11.562 13.602 5.324 1 97.25 137 LEU B CA 1
ATOM 2266 C C . LEU B 1 137 ? -10.977 12.211 5.551 1 97.25 137 LEU B C 1
ATOM 2268 O O . LEU B 1 137 ? -9.992 11.836 4.91 1 97.25 137 LEU B O 1
ATOM 2272 N N . MET B 1 138 ? -11.594 11.523 6.477 1 96.81 138 MET B N 1
ATOM 2273 C CA . MET B 1 138 ? -11.18 10.148 6.738 1 96.81 138 MET B CA 1
ATOM 2274 C C . MET B 1 138 ? -12.25 9.164 6.277 1 96.81 138 MET B C 1
ATOM 2276 O O . MET B 1 138 ? -13.414 9.531 6.121 1 96.81 138 MET B O 1
ATOM 2280 N N . VAL B 1 139 ? -11.836 7.973 5.996 1 94.56 139 VAL B N 1
ATOM 2281 C CA . VAL B 1 139 ? -12.742 6.875 5.672 1 94.56 139 VAL B CA 1
ATOM 2282 C C . VAL B 1 139 ? -12.734 5.848 6.805 1 94.56 139 VAL B C 1
ATOM 2284 O O . VAL B 1 139 ? -11.695 5.566 7.395 1 94.56 139 VAL B O 1
ATOM 2287 N N . GLU B 1 140 ? -13.953 5.367 7.145 1 93.19 140 GLU B N 1
ATOM 2288 C CA . GLU B 1 140 ? -14.148 4.383 8.211 1 93.19 140 GLU B CA 1
ATOM 2289 C C . GLU B 1 140 ? -13.68 4.93 9.555 1 93.19 140 GLU B C 1
ATOM 2291 O O . GLU B 1 140 ? -13.078 4.203 10.352 1 93.19 140 GLU B O 1
ATOM 2296 N N . PHE B 1 141 ? -13.961 6.27 9.719 1 96 141 PHE B N 1
ATOM 2297 C CA . PHE B 1 141 ? -13.5 6.91 10.953 1 96 141 PHE B CA 1
ATOM 2298 C C . PHE B 1 141 ? -14.25 6.359 12.156 1 96 141 PHE B C 1
ATOM 2300 O O . PHE B 1 141 ? -15.484 6.371 12.195 1 96 141 PHE B O 1
ATOM 2307 N N . ASP B 1 142 ? -13.469 5.812 13.086 1 94.81 142 ASP B N 1
ATOM 2308 C CA . ASP B 1 142 ? -13.945 5.336 14.383 1 94.81 142 ASP B CA 1
ATOM 2309 C C . ASP B 1 142 ? -13.141 5.949 15.523 1 94.81 142 ASP B C 1
ATOM 2311 O O . ASP B 1 142 ? -12 5.543 15.773 1 94.81 142 ASP B O 1
ATOM 2315 N N . PRO B 1 143 ? -13.711 6.914 16.203 1 94.25 143 PRO B N 1
ATOM 2316 C CA . PRO B 1 143 ? -12.969 7.633 17.25 1 94.25 143 PRO B CA 1
ATOM 2317 C C . PRO B 1 143 ? -12.43 6.707 18.344 1 94.25 143 PRO B C 1
ATOM 2319 O O . PRO B 1 143 ? -11.438 7.039 19 1 94.25 143 PRO B O 1
ATOM 2322 N N . SER B 1 144 ? -12.977 5.566 18.531 1 93.19 144 SER B N 1
ATOM 2323 C CA . SER B 1 144 ? -12.547 4.645 19.578 1 93.19 144 SER B CA 1
ATOM 2324 C C . SER B 1 144 ? -11.141 4.113 19.297 1 93.19 144 SER B C 1
ATOM 2326 O O . SER B 1 144 ? -10.469 3.617 20.203 1 93.19 144 SER B O 1
ATOM 2328 N N . GLY B 1 145 ? -10.773 4.238 18.031 1 91.75 145 GLY B N 1
ATOM 2329 C CA . GLY B 1 145 ? -9.438 3.799 17.672 1 91.75 145 GLY B CA 1
ATOM 2330 C C . GLY B 1 145 ? -8.352 4.773 18.094 1 91.75 145 GLY B C 1
ATOM 2331 O O . GLY B 1 145 ? -7.16 4.469 18 1 91.75 145 GLY B O 1
ATOM 2332 N N . PHE B 1 146 ? -8.758 5.91 18.578 1 91.19 146 PHE B N 1
ATOM 2333 C CA . PHE B 1 146 ? -7.793 6.945 18.938 1 91.19 146 PHE B CA 1
ATOM 2334 C C . PHE B 1 146 ? -7.867 7.27 20.422 1 91.19 146 PHE B C 1
ATOM 2336 O O . PHE B 1 146 ? -7.258 8.234 20.891 1 91.19 146 PHE B O 1
ATOM 2343 N N . SER B 1 147 ? -8.703 6.547 21.125 1 79.88 147 SER B N 1
ATOM 2344 C CA . SER B 1 147 ? -8.852 6.738 22.562 1 79.88 147 SER B CA 1
ATOM 2345 C C . SER B 1 147 ? -7.773 5.988 23.328 1 79.88 147 SER B C 1
ATOM 2347 O O . SER B 1 147 ? -7.262 4.969 22.859 1 79.88 147 SER B O 1
#

Radius of gyration: 18.03 Å; Cα contacts (8 Å, |Δi|>4): 538; chains: 2; bounding box: 41×46×45 Å

Foldseek 3Di:
DDDDPVRVCQLVVDDFFPDWAAADELVRVLVVVVVVPLQEEEEEQEDPLPDQFFFPRYDDHHQNPQLVCLLVVVVVSVVVVHAEYEYFYQQQPRSRGRSLSSNVRNCVVVVNDRHGYHYYHRGVLSQVVVDDSRQVRTDNGDCVSND/DDDDPVRVCQLVVDDFFPDWAAADELVRVLVVVVVVPLQEEEEEQEDPLPDQFFFPRYDDHHQNPQLVCLLVVVVVSVVVVHAEYEYFYQQQPRSRGRSLSSNVRNCVVVVNDRHGYHYYHRGVLSQVVVDDSRLVRTDNGDCVSND